Protein AF-A0A5B7H1B4-F1 (afdb_monomer)

Sequence (195 aa):
MHGNTITLALHYSFSFHQDRSDRTILTPWVKFLWESYRQCLELLRTNSRVERLYHDIAKQAFKFCEKYSRKTEFRKLCDNLRTHLSHIQKQQGSATAVNLNNPETQQMNLETRLEQLNYAIKMELWQEAYKAIEDISDLMNKSKKMPKPHVMASYYQKLSLVFWKAGNMLFHAAALFKLFQLLRDQKKNITGIWA

Organism: Portunus trituberculatus (NCBI:txid210409)

InterPro domains:
  IPR027512 Eukaryotic translation initiation factor 3 subunit A [PTHR14005] (14-191)
  IPR054711 eIF3a, PCI domain, TPR-like region [PF22591] (13-188)

Nearest PDB structures (foldseek):
  8ppl-assembly1_Iu  TM=9.136E-01  e=4.634E-17  Homo sapiens
  3j8c-assembly1_A  TM=8.968E-01  e=6.388E-17  Homo sapiens
  6zon-assembly1_A  TM=9.082E-01  e=6.037E-16  Homo sapiens
  6zp4-assembly1_A  TM=9.138E-01  e=3.003E-15  Homo sapiens
  7a09-assembly1_A  TM=9.118E-01  e=3.526E-15  Homo sapiens

Mean predicted aligned error: 7.91 Å

Structure (mmCIF, N/CA/C/O backbone):
data_AF-A0A5B7H1B4-F1
#
_entry.id   AF-A0A5B7H1B4-F1
#
loop_
_atom_site.group_PDB
_atom_site.id
_atom_site.type_symbol
_atom_site.label_atom_id
_atom_site.label_alt_id
_atom_site.label_comp_id
_atom_site.label_asym_id
_atom_site.label_entity_id
_atom_site.label_seq_id
_atom_site.pdbx_PDB_ins_code
_atom_site.Cartn_x
_atom_site.Cartn_y
_atom_site.Cartn_z
_atom_site.occupancy
_atom_site.B_iso_or_equiv
_atom_site.auth_seq_id
_atom_site.auth_comp_id
_atom_site.auth_asym_id
_atom_site.auth_atom_id
_atom_site.pdbx_PDB_model_num
ATOM 1 N N . MET A 1 1 ? 7.007 -44.144 -28.619 1.00 47.94 1 MET A N 1
ATOM 2 C CA . MET A 1 1 ? 7.522 -43.099 -27.702 1.00 47.94 1 MET A CA 1
ATOM 3 C C . MET A 1 1 ? 8.045 -41.826 -28.401 1.00 47.94 1 MET A C 1
ATOM 5 O O . MET A 1 1 ? 8.497 -40.931 -27.707 1.00 47.94 1 MET A O 1
ATOM 9 N N . HIS A 1 2 ? 7.915 -41.659 -29.728 1.00 51.53 2 HIS A N 1
ATOM 10 C CA . HIS A 1 2 ? 8.459 -40.493 -30.460 1.00 51.53 2 HIS A CA 1
ATOM 11 C C . HIS A 1 2 ? 7.512 -39.273 -30.584 1.00 51.53 2 HIS A C 1
ATOM 13 O O . HIS A 1 2 ? 7.946 -38.205 -31.002 1.00 5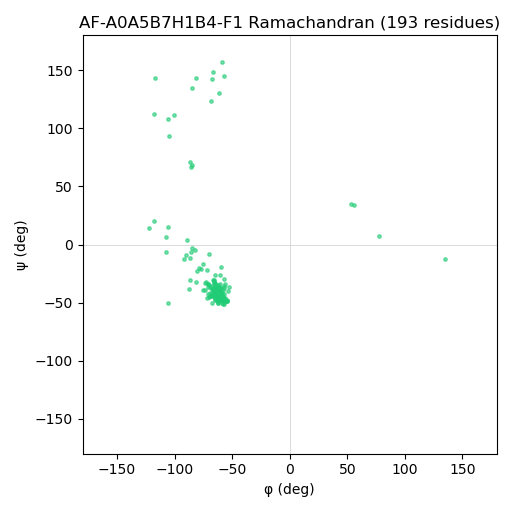1.53 2 HIS A O 1
ATOM 19 N N . GLY A 1 3 ? 6.232 -39.399 -30.205 1.00 50.84 3 GLY A N 1
ATOM 20 C CA . GLY A 1 3 ? 5.230 -38.326 -30.353 1.00 50.84 3 GLY A CA 1
ATOM 21 C C . GLY A 1 3 ? 5.278 -37.216 -29.289 1.00 50.84 3 GLY A C 1
ATOM 22 O O . GLY A 1 3 ? 4.810 -36.107 -29.539 1.00 50.84 3 GLY A O 1
ATOM 23 N N . ASN A 1 4 ? 5.878 -37.468 -28.120 1.00 55.75 4 ASN A N 1
ATOM 24 C CA . ASN A 1 4 ? 5.936 -36.470 -27.041 1.00 55.75 4 ASN A CA 1
ATOM 25 C C . ASN A 1 4 ? 7.059 -35.443 -27.237 1.00 55.75 4 ASN A C 1
ATOM 27 O O . ASN A 1 4 ? 6.889 -34.280 -26.882 1.00 55.75 4 ASN A O 1
ATOM 31 N N . THR A 1 5 ? 8.182 -35.834 -27.839 1.00 55.62 5 THR A N 1
ATOM 32 C CA . THR A 1 5 ? 9.357 -34.961 -27.990 1.00 55.62 5 THR A CA 1
ATOM 33 C C . THR A 1 5 ? 9.127 -33.845 -29.012 1.00 55.62 5 THR A C 1
ATOM 35 O O . THR A 1 5 ? 9.547 -32.715 -28.786 1.00 55.62 5 THR A O 1
ATOM 38 N N . ILE A 1 6 ? 8.405 -34.125 -30.103 1.00 62.19 6 ILE A N 1
ATOM 39 C CA . ILE A 1 6 ? 8.091 -33.137 -31.151 1.00 62.19 6 ILE A CA 1
ATOM 40 C C . ILE A 1 6 ? 7.084 -32.101 -30.636 1.00 62.19 6 ILE A C 1
ATOM 42 O O . ILE A 1 6 ? 7.265 -30.905 -30.843 1.00 62.19 6 ILE A O 1
ATOM 46 N N . THR A 1 7 ? 6.060 -32.545 -29.905 1.00 66.56 7 THR A N 1
ATOM 47 C CA . THR A 1 7 ? 5.057 -31.660 -29.294 1.00 66.56 7 THR A CA 1
ATOM 48 C C . THR A 1 7 ? 5.681 -30.749 -28.234 1.00 66.56 7 THR A C 1
ATOM 50 O O . THR A 1 7 ? 5.394 -29.554 -28.202 1.00 66.56 7 THR A O 1
ATOM 53 N N . LEU A 1 8 ? 6.593 -31.280 -27.410 1.00 66.25 8 LEU A N 1
ATOM 54 C CA . LEU A 1 8 ? 7.360 -30.490 -26.442 1.00 66.25 8 LEU A CA 1
ATOM 55 C C . LEU A 1 8 ? 8.297 -29.489 -27.127 1.00 66.25 8 LEU A C 1
ATOM 57 O O . LEU A 1 8 ? 8.361 -28.341 -26.699 1.00 66.25 8 LEU A O 1
ATOM 61 N N . ALA A 1 9 ? 8.979 -29.887 -28.203 1.00 71.00 9 ALA A N 1
ATOM 62 C CA . ALA A 1 9 ? 9.851 -28.997 -28.965 1.00 71.00 9 ALA A CA 1
ATOM 63 C C . ALA A 1 9 ? 9.064 -27.864 -29.638 1.00 71.00 9 ALA A C 1
ATOM 65 O O . ALA A 1 9 ? 9.461 -26.713 -29.525 1.00 71.00 9 ALA A O 1
ATOM 66 N N . LEU A 1 10 ? 7.914 -28.152 -30.256 1.00 67.38 10 LEU A N 1
ATOM 67 C CA . LEU A 1 10 ? 7.043 -27.131 -30.848 1.00 67.38 10 LEU A CA 1
ATOM 68 C C . LEU A 1 10 ? 6.480 -26.173 -29.794 1.00 67.38 10 LEU A C 1
ATOM 70 O O . LEU A 1 10 ? 6.484 -24.962 -30.007 1.00 67.38 10 LEU A O 1
ATOM 74 N N . HIS A 1 11 ? 6.051 -26.691 -28.640 1.00 64.75 11 HIS A N 1
ATOM 75 C CA . HIS A 1 11 ? 5.588 -25.862 -27.527 1.00 64.75 11 HIS A CA 1
ATOM 76 C C . HIS A 1 11 ? 6.715 -24.971 -26.987 1.00 64.75 11 HIS A C 1
ATOM 78 O O . HIS A 1 11 ? 6.505 -23.782 -26.747 1.00 64.75 11 HIS A O 1
ATOM 84 N N . TYR A 1 12 ? 7.923 -25.520 -26.842 1.00 64.81 12 TYR A N 1
ATOM 85 C CA . TYR A 1 12 ? 9.110 -24.792 -26.398 1.00 64.81 12 TYR A CA 1
ATOM 86 C C . TYR A 1 12 ? 9.549 -23.726 -27.412 1.00 64.81 12 TYR A C 1
ATOM 88 O O . TYR A 1 12 ? 9.820 -22.590 -27.042 1.00 64.81 12 TYR A O 1
ATOM 96 N N . SER A 1 13 ? 9.556 -24.045 -28.707 1.00 62.59 13 SER A N 1
ATOM 97 C CA . SER A 1 13 ? 9.871 -23.092 -29.774 1.00 62.59 13 SER A CA 1
ATOM 98 C C . SER A 1 13 ? 8.837 -21.969 -29.857 1.00 62.59 13 SER A C 1
ATOM 100 O O . SER A 1 13 ? 9.214 -20.805 -29.953 1.00 62.59 13 SER A O 1
ATOM 102 N N . PHE A 1 14 ? 7.543 -22.286 -29.769 1.00 62.75 14 PHE A N 1
ATOM 103 C CA . PHE A 1 14 ? 6.469 -21.291 -29.765 1.00 62.75 14 PHE A CA 1
ATOM 104 C C . PHE A 1 14 ? 6.569 -20.347 -28.556 1.00 62.75 14 PHE A C 1
ATOM 106 O O . PHE A 1 14 ? 6.559 -19.128 -28.720 1.00 62.75 14 PHE A O 1
ATOM 113 N N . SER A 1 15 ? 6.764 -20.898 -27.354 1.00 59.62 15 SER A N 1
ATOM 114 C CA . SER A 1 15 ? 6.966 -20.103 -26.133 1.00 59.62 15 SER A CA 1
ATOM 115 C C . SER A 1 15 ? 8.258 -19.276 -26.168 1.00 59.62 15 SER A C 1
ATOM 117 O O . SER A 1 15 ? 8.257 -18.127 -25.732 1.00 59.62 15 SER A O 1
ATOM 119 N N . PHE A 1 16 ? 9.334 -19.790 -26.771 1.00 56.78 16 PHE A N 1
ATOM 120 C CA . PHE A 1 16 ? 10.579 -19.049 -26.984 1.00 56.78 16 PHE A CA 1
ATOM 121 C C . PHE A 1 16 ? 10.418 -17.883 -27.973 1.00 56.78 16 PHE A C 1
ATOM 123 O O . PHE A 1 16 ? 10.930 -16.787 -27.734 1.00 56.78 16 PHE A O 1
ATOM 130 N N . HIS A 1 17 ? 9.690 -18.086 -29.077 1.00 59.88 17 HIS A N 1
ATOM 131 C CA . HIS A 1 17 ? 9.384 -17.018 -30.031 1.00 59.88 17 HIS A CA 1
ATOM 132 C C . HIS A 1 17 ? 8.522 -15.921 -29.398 1.00 59.88 17 HIS A C 1
ATOM 134 O O . HIS A 1 17 ? 8.798 -14.741 -29.623 1.00 59.88 17 HIS A O 1
ATOM 140 N N . GLN A 1 18 ? 7.552 -16.300 -28.564 1.00 63.03 18 GLN A N 1
ATOM 141 C CA . GLN A 1 18 ? 6.690 -15.360 -27.855 1.00 63.03 18 GLN A CA 1
ATOM 142 C C . GLN A 1 18 ? 7.450 -14.548 -26.788 1.00 63.03 18 GLN A C 1
ATOM 144 O O . GLN A 1 18 ? 7.349 -13.321 -26.774 1.00 63.03 18 GLN A O 1
ATOM 149 N N . ASP A 1 19 ? 8.312 -15.185 -25.982 1.00 64.12 19 ASP A N 1
ATOM 150 C CA . ASP A 1 19 ? 9.189 -14.486 -25.020 1.00 64.12 19 ASP A CA 1
ATOM 151 C C . ASP A 1 19 ? 10.147 -13.517 -25.744 1.00 64.12 19 ASP A C 1
ATOM 153 O O . ASP A 1 19 ? 10.386 -12.388 -25.307 1.00 64.12 19 ASP A O 1
ATOM 157 N N . ARG A 1 20 ? 10.650 -13.893 -26.929 1.00 60.81 20 ARG A N 1
ATOM 158 C CA . ARG A 1 20 ? 11.510 -13.015 -27.734 1.00 60.81 20 ARG A CA 1
ATOM 159 C C . ARG A 1 20 ? 10.754 -11.798 -28.284 1.00 60.81 20 ARG A C 1
ATOM 161 O O . ARG A 1 20 ? 11.290 -10.688 -28.216 1.00 60.81 20 ARG A O 1
ATOM 168 N N . SER A 1 21 ? 9.529 -11.953 -28.792 1.00 64.44 21 SER A N 1
ATOM 169 C CA . SER A 1 21 ? 8.710 -10.809 -29.229 1.00 64.44 21 SER A CA 1
ATOM 170 C C . SER A 1 21 ? 8.320 -9.892 -28.063 1.00 64.44 21 SER A C 1
ATOM 172 O O . SER A 1 21 ? 8.429 -8.667 -28.188 1.00 64.44 21 SER A O 1
ATOM 174 N N . ASP A 1 22 ? 7.978 -10.462 -26.904 1.00 65.44 22 ASP A N 1
ATOM 175 C CA . ASP A 1 22 ? 7.622 -9.716 -25.689 1.00 65.44 22 ASP A CA 1
ATOM 176 C C . ASP A 1 22 ? 8.810 -8.898 -25.150 1.00 65.44 22 ASP A C 1
ATOM 178 O O . ASP A 1 22 ? 8.677 -7.744 -24.717 1.00 65.44 22 ASP A O 1
ATOM 182 N N . ARG A 1 23 ? 10.025 -9.443 -25.238 1.00 69.75 23 ARG A N 1
ATOM 183 C CA . ARG A 1 23 ? 11.244 -8.717 -24.854 1.00 69.75 23 ARG A CA 1
ATOM 184 C C . ARG A 1 23 ? 11.590 -7.571 -25.793 1.00 69.75 23 ARG A C 1
ATOM 186 O O . ARG A 1 23 ? 12.082 -6.545 -25.332 1.00 69.75 23 ARG A O 1
ATOM 193 N N . THR A 1 24 ? 11.348 -7.731 -27.090 1.00 70.38 24 THR A N 1
ATOM 194 C CA . THR A 1 24 ? 11.840 -6.770 -28.088 1.00 70.38 24 THR A CA 1
ATOM 195 C C . THR A 1 24 ? 10.866 -5.612 -28.301 1.00 70.38 24 THR A C 1
ATOM 197 O O . THR A 1 24 ? 11.296 -4.470 -28.432 1.00 70.38 24 THR A O 1
ATOM 200 N N . ILE A 1 25 ? 9.556 -5.882 -28.285 1.00 79.12 25 ILE A N 1
ATOM 201 C CA . ILE A 1 25 ? 8.530 -4.878 -28.601 1.00 79.12 25 ILE A CA 1
ATOM 202 C C . ILE A 1 25 ? 7.813 -4.406 -27.338 1.00 79.12 25 ILE A C 1
ATOM 204 O O . ILE A 1 25 ? 7.716 -3.207 -27.102 1.00 79.12 25 ILE A O 1
ATOM 208 N N . LEU A 1 26 ? 7.327 -5.324 -26.500 1.00 85.06 26 LEU A N 1
ATOM 209 C CA . LEU A 1 26 ? 6.479 -4.980 -25.354 1.00 85.06 26 LEU A CA 1
ATOM 210 C C . LEU A 1 26 ? 7.279 -4.364 -24.194 1.00 85.06 26 LEU A C 1
ATOM 212 O O . LEU A 1 26 ? 6.832 -3.410 -23.556 1.00 85.06 26 LEU A O 1
ATOM 216 N N . THR A 1 27 ? 8.482 -4.871 -23.921 1.00 88.38 27 THR A N 1
ATOM 217 C CA . THR A 1 27 ? 9.283 -4.450 -22.757 1.00 88.38 27 THR A CA 1
ATOM 218 C C . THR A 1 27 ? 9.603 -2.946 -22.706 1.00 88.38 27 THR A C 1
ATOM 220 O O . THR A 1 27 ? 9.460 -2.373 -21.618 1.00 88.38 27 THR A O 1
ATOM 223 N N . PRO A 1 28 ? 10.003 -2.269 -23.805 1.00 93.31 28 PRO A N 1
ATOM 224 C CA . PRO A 1 28 ? 10.173 -0.814 -23.818 1.00 93.31 28 PRO A CA 1
ATOM 225 C C . PRO A 1 28 ? 8.910 -0.055 -23.390 1.00 93.31 28 PRO A C 1
ATOM 227 O O . PRO A 1 28 ? 8.986 0.805 -22.512 1.00 93.31 28 PRO A O 1
ATOM 230 N N . TRP A 1 29 ? 7.742 -0.430 -23.919 1.00 94.38 29 TRP A N 1
ATOM 231 C CA . TRP A 1 29 ? 6.463 0.199 -23.571 1.00 94.38 29 TRP A CA 1
ATOM 232 C C . TRP A 1 29 ? 6.058 -0.057 -22.120 1.00 94.38 29 TRP A C 1
ATOM 234 O O . TRP A 1 29 ? 5.568 0.848 -21.450 1.00 94.38 29 TRP A O 1
ATOM 244 N N . VAL A 1 30 ? 6.314 -1.256 -21.590 1.00 94.62 30 VAL A N 1
ATOM 245 C CA . VAL A 1 30 ? 6.057 -1.567 -20.173 1.00 94.62 30 VAL A CA 1
ATOM 246 C C . VAL A 1 30 ? 6.964 -0.734 -19.258 1.00 94.62 30 VAL A C 1
ATOM 248 O O . VAL A 1 30 ? 6.499 -0.224 -18.241 1.00 94.62 30 VAL A O 1
ATOM 251 N N . LYS A 1 31 ? 8.243 -0.544 -19.613 1.00 95.38 31 LYS A N 1
ATOM 252 C CA . LYS A 1 31 ? 9.155 0.345 -18.865 1.00 95.38 31 LYS A CA 1
ATOM 253 C C . LYS A 1 31 ? 8.693 1.803 -18.917 1.00 95.38 31 LYS A C 1
ATOM 255 O O . LYS A 1 31 ? 8.666 2.460 -17.882 1.00 95.38 31 LYS A O 1
ATOM 260 N N . PHE A 1 32 ? 8.302 2.280 -20.097 1.00 96.75 32 PHE A N 1
ATOM 261 C CA . PHE A 1 32 ? 7.767 3.628 -20.281 1.00 96.75 32 PHE A CA 1
ATOM 262 C C . PHE A 1 32 ? 6.497 3.861 -19.449 1.00 96.75 32 PHE A C 1
ATOM 264 O O . PHE A 1 32 ? 6.376 4.872 -18.757 1.00 96.75 32 PHE A O 1
ATOM 271 N N . LEU A 1 33 ? 5.569 2.902 -19.464 1.00 97.00 33 LEU A N 1
ATOM 272 C CA . LEU A 1 33 ? 4.325 2.993 -18.709 1.00 97.00 33 LEU A CA 1
ATOM 273 C C . LEU A 1 33 ? 4.581 3.003 -17.195 1.00 97.00 33 LEU A C 1
ATOM 275 O O . LEU A 1 33 ? 3.967 3.787 -16.475 1.00 97.00 33 LEU A O 1
ATOM 279 N N . TRP A 1 34 ? 5.519 2.183 -16.713 1.00 98.12 34 TRP A N 1
ATOM 280 C CA . TRP A 1 34 ? 5.964 2.234 -15.319 1.00 98.12 34 TRP A CA 1
ATOM 281 C C . TRP A 1 34 ? 6.505 3.618 -14.933 1.00 98.12 34 TRP A C 1
ATOM 283 O O . TRP A 1 34 ? 6.099 4.168 -13.908 1.00 98.12 34 TRP A O 1
ATOM 293 N N . GLU A 1 35 ? 7.390 4.198 -15.748 1.00 98.19 35 GLU A N 1
ATOM 294 C CA . GLU A 1 35 ? 7.968 5.509 -15.436 1.00 98.19 35 GLU A CA 1
ATOM 295 C C . GLU A 1 35 ? 6.905 6.613 -15.464 1.00 98.19 35 GLU A C 1
ATOM 297 O O . GLU A 1 35 ? 6.921 7.509 -14.624 1.00 98.19 35 GLU A O 1
ATOM 302 N N . SER A 1 36 ? 5.912 6.488 -16.349 1.00 98.25 36 SER A N 1
ATOM 303 C CA . SER A 1 36 ? 4.755 7.386 -16.393 1.00 98.25 36 SER A CA 1
ATOM 304 C C . SER A 1 36 ? 3.961 7.341 -15.081 1.00 98.25 36 SER A C 1
ATOM 306 O O . SER A 1 36 ? 3.698 8.387 -14.491 1.00 98.25 36 SER A O 1
ATOM 308 N N . TYR A 1 37 ? 3.653 6.144 -14.557 1.00 98.56 37 TYR A N 1
ATOM 309 C CA . TYR A 1 37 ? 3.014 6.003 -13.241 1.00 98.56 37 TYR A CA 1
ATOM 310 C C . TYR A 1 37 ? 3.842 6.656 -12.131 1.00 98.56 37 TYR A C 1
ATOM 312 O O . TYR A 1 37 ? 3.304 7.417 -11.325 1.00 98.56 37 TYR A O 1
ATOM 320 N N . ARG A 1 38 ? 5.152 6.381 -12.094 1.00 98.12 38 ARG A N 1
ATOM 321 C CA . ARG A 1 38 ? 6.061 6.939 -11.086 1.00 98.12 38 ARG A CA 1
ATOM 322 C C . ARG A 1 38 ? 6.073 8.468 -11.126 1.00 98.12 38 ARG A C 1
ATOM 324 O O . ARG A 1 38 ? 5.930 9.094 -10.078 1.00 98.12 38 ARG A O 1
ATOM 331 N N . GLN A 1 39 ? 6.195 9.061 -12.311 1.00 98.12 39 GLN A N 1
ATOM 332 C CA . GLN A 1 39 ? 6.258 10.511 -12.475 1.00 98.12 39 GLN A CA 1
ATOM 333 C C . GLN A 1 39 ? 4.933 11.199 -12.119 1.00 98.12 39 GLN A C 1
ATOM 335 O O . GLN A 1 39 ? 4.945 12.260 -11.491 1.00 98.12 39 GLN A O 1
ATOM 340 N N . CYS A 1 40 ? 3.793 10.591 -12.462 1.00 98.31 40 CYS A N 1
ATOM 341 C CA . CYS A 1 40 ? 2.485 11.090 -12.042 1.00 98.31 40 CYS A CA 1
ATOM 342 C C . CYS A 1 40 ? 2.326 11.050 -10.516 1.00 98.31 40 CYS A C 1
ATOM 344 O O . CYS A 1 40 ? 1.880 12.029 -9.925 1.00 98.31 40 CYS A O 1
ATOM 346 N N . LEU A 1 41 ? 2.712 9.951 -9.860 1.00 98.31 41 LEU A N 1
ATOM 347 C CA . LEU A 1 41 ? 2.641 9.855 -8.399 1.00 98.31 41 LEU A CA 1
ATOM 348 C C . LEU A 1 41 ? 3.534 10.894 -7.722 1.00 98.31 41 LEU A C 1
ATOM 350 O O . LEU A 1 41 ? 3.099 11.535 -6.770 1.00 98.31 41 LEU A O 1
ATOM 354 N N . GLU A 1 42 ? 4.750 11.090 -8.229 1.00 97.12 42 GLU A N 1
ATOM 355 C CA . GLU A 1 42 ? 5.668 12.118 -7.740 1.00 97.12 42 GLU A CA 1
ATOM 356 C C . GLU A 1 42 ? 5.031 13.514 -7.844 1.00 97.12 42 GLU A C 1
ATOM 358 O O . GLU A 1 42 ? 5.002 14.248 -6.858 1.00 97.12 42 GLU A O 1
ATOM 363 N N . LEU A 1 43 ? 4.451 13.862 -8.997 1.00 96.94 43 LEU A N 1
ATOM 364 C CA . LEU A 1 43 ? 3.841 15.175 -9.238 1.00 96.94 43 LEU A CA 1
ATOM 365 C C . LEU A 1 43 ? 2.650 15.471 -8.311 1.00 96.94 43 LEU A C 1
ATOM 367 O O . LEU A 1 43 ? 2.467 16.607 -7.879 1.00 96.94 43 LEU A O 1
ATOM 371 N N . LEU A 1 44 ? 1.827 14.463 -8.018 1.00 95.62 44 LEU A N 1
ATOM 372 C CA . LEU A 1 44 ? 0.540 14.652 -7.339 1.00 95.62 44 LEU A CA 1
ATOM 373 C C . LEU A 1 44 ? 0.622 14.525 -5.805 1.00 95.62 44 LEU A C 1
ATOM 375 O O . LEU A 1 44 ? -0.332 14.885 -5.118 1.00 95.62 44 LEU A O 1
ATOM 379 N N . ARG A 1 45 ? 1.739 14.024 -5.255 1.00 94.38 45 ARG A N 1
ATOM 380 C CA . ARG A 1 45 ? 1.832 13.504 -3.874 1.00 94.38 45 ARG A CA 1
ATOM 381 C C . ARG A 1 45 ? 1.436 14.468 -2.747 1.00 94.38 45 ARG A C 1
ATOM 383 O O . ARG A 1 45 ? 1.014 14.001 -1.697 1.00 94.38 45 ARG A O 1
ATOM 390 N N . THR A 1 46 ? 1.601 15.782 -2.911 1.00 92.62 46 THR A N 1
ATOM 391 C CA . THR A 1 46 ? 1.386 16.763 -1.827 1.00 92.62 46 THR A CA 1
ATOM 392 C C . THR A 1 46 ? 0.126 17.608 -1.982 1.00 92.62 46 THR A C 1
ATOM 394 O O . THR A 1 46 ? -0.193 18.370 -1.071 1.00 92.62 46 THR A O 1
ATOM 397 N N . ASN A 1 47 ? -0.593 17.497 -3.102 1.00 92.12 47 ASN A N 1
ATOM 398 C CA . ASN A 1 47 ?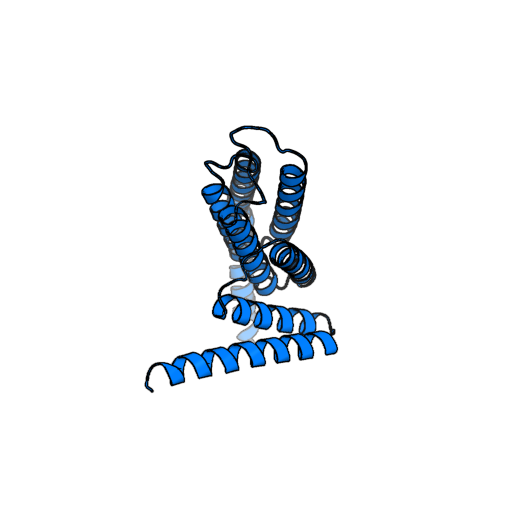 -1.684 18.408 -3.438 1.00 92.12 47 ASN A CA 1
ATOM 399 C C . ASN A 1 47 ? -3.055 17.789 -3.129 1.00 92.12 47 ASN A C 1
ATOM 401 O O . ASN A 1 47 ? -3.512 16.877 -3.819 1.00 92.12 47 ASN A O 1
ATOM 405 N N . SER A 1 48 ? -3.743 18.342 -2.130 1.00 93.81 48 SER A N 1
ATOM 406 C CA . SER A 1 48 ? -5.045 17.860 -1.655 1.00 93.81 48 SER A CA 1
ATOM 407 C C . SER A 1 48 ? -6.151 17.900 -2.715 1.00 93.81 48 SER A C 1
ATOM 409 O O . SER A 1 48 ? -7.068 17.084 -2.677 1.00 93.81 48 SER A O 1
ATOM 411 N N . ARG A 1 49 ? -6.064 18.784 -3.720 1.00 94.06 49 ARG A N 1
ATOM 412 C CA . ARG A 1 49 ? -7.088 18.899 -4.780 1.00 94.06 49 ARG A CA 1
ATOM 413 C C . ARG A 1 49 ? -7.088 17.725 -5.757 1.00 94.06 49 ARG A C 1
ATOM 415 O O . ARG A 1 49 ? -8.081 17.498 -6.439 1.00 94.06 49 ARG A O 1
ATOM 422 N N . VAL A 1 50 ? -5.974 17.003 -5.847 1.00 96.44 50 VAL A N 1
ATOM 423 C CA . VAL A 1 50 ? -5.767 15.883 -6.784 1.00 96.44 50 VAL A CA 1
ATOM 424 C C . VAL A 1 50 ? -5.418 14.584 -6.058 1.00 96.44 50 VAL A C 1
ATOM 426 O O . VAL A 1 50 ? -5.007 13.606 -6.678 1.00 96.44 50 VAL A O 1
ATOM 429 N 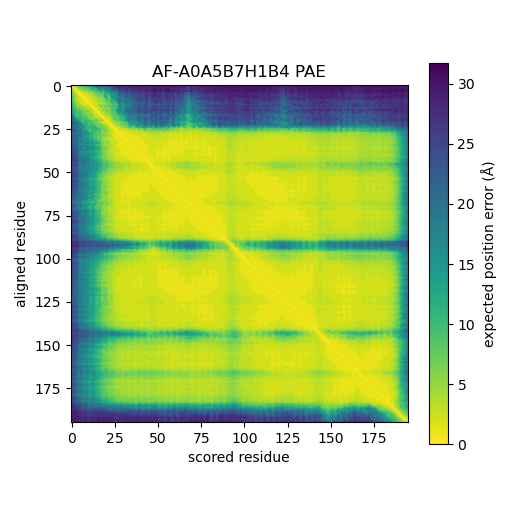N . GLU A 1 51 ? -5.628 14.544 -4.744 1.00 96.19 51 GLU A N 1
ATOM 430 C CA . GLU A 1 51 ? -5.320 13.396 -3.893 1.00 96.19 51 GLU A CA 1
ATOM 431 C C . GLU A 1 51 ? -6.066 12.130 -4.348 1.00 96.19 51 GLU A C 1
ATOM 433 O O . GLU A 1 51 ? -5.478 11.054 -4.455 1.00 96.19 51 GLU A O 1
ATOM 438 N N . ARG A 1 52 ? -7.343 12.265 -4.729 1.00 97.81 52 ARG A N 1
ATOM 439 C CA . ARG A 1 52 ? -8.135 11.165 -5.301 1.00 97.81 52 ARG A CA 1
ATOM 440 C C . ARG A 1 52 ? -7.439 10.535 -6.510 1.00 97.81 52 ARG A C 1
ATOM 442 O O . ARG A 1 52 ? -7.276 9.318 -6.564 1.00 97.81 52 ARG A O 1
ATOM 449 N N . LEU A 1 53 ? -6.981 11.375 -7.441 1.00 98.38 53 LEU A N 1
ATOM 450 C CA . LEU A 1 53 ? -6.283 10.938 -8.646 1.00 98.38 53 LEU A CA 1
ATOM 451 C C . LEU A 1 53 ? -4.956 10.251 -8.299 1.00 98.38 53 LEU A C 1
ATOM 453 O O . LEU A 1 53 ? -4.645 9.213 -8.874 1.00 98.38 53 LEU A O 1
ATOM 457 N N . TYR A 1 54 ? -4.206 10.774 -7.325 1.00 98.62 54 TYR A N 1
ATOM 458 C CA . TYR A 1 54 ? -2.992 10.126 -6.821 1.00 98.62 54 TYR A CA 1
ATOM 459 C C . TYR A 1 54 ? -3.267 8.691 -6.335 1.00 98.62 54 TYR A C 1
ATOM 461 O O . TYR A 1 54 ? -2.574 7.752 -6.738 1.00 98.62 54 TYR A O 1
ATOM 469 N N . HIS A 1 55 ? -4.310 8.492 -5.524 1.00 98.56 55 HIS A N 1
ATOM 470 C CA . HIS A 1 55 ? -4.674 7.164 -5.023 1.00 98.56 55 HIS A CA 1
ATOM 471 C C . HIS A 1 55 ? -5.178 6.226 -6.125 1.00 98.56 55 HIS A C 1
ATOM 473 O O . HIS A 1 55 ? -4.833 5.040 -6.115 1.00 98.56 55 HIS A O 1
ATOM 479 N N . ASP A 1 56 ? -5.947 6.733 -7.089 1.00 98.62 56 ASP A N 1
ATOM 480 C CA . ASP A 1 56 ? -6.431 5.944 -8.225 1.00 98.62 56 ASP A CA 1
ATOM 481 C C . ASP A 1 56 ? -5.272 5.497 -9.131 1.00 98.62 56 ASP A C 1
ATOM 483 O O . ASP A 1 56 ? -5.208 4.329 -9.522 1.00 98.62 56 ASP A O 1
ATOM 487 N N . ILE A 1 57 ? -4.298 6.377 -9.386 1.00 98.75 57 ILE A N 1
ATOM 488 C CA . ILE A 1 57 ? -3.069 6.055 -10.127 1.00 98.75 57 ILE A CA 1
ATOM 489 C C . ILE A 1 57 ? -2.242 5.006 -9.374 1.00 98.75 57 ILE A C 1
ATOM 491 O O . ILE A 1 57 ? -1.773 4.049 -9.989 1.00 98.75 57 ILE A O 1
ATOM 495 N N . ALA A 1 58 ? -2.106 5.113 -8.048 1.00 98.75 58 ALA A N 1
ATOM 496 C CA . ALA A 1 58 ? -1.389 4.114 -7.252 1.00 98.75 58 ALA A CA 1
ATOM 497 C C . ALA A 1 58 ? -2.048 2.724 -7.349 1.00 98.75 58 ALA A C 1
ATOM 499 O O . ALA A 1 58 ? -1.364 1.718 -7.552 1.00 98.75 58 ALA A O 1
ATOM 500 N N . LYS A 1 59 ? -3.385 2.661 -7.269 1.00 98.81 59 LYS A N 1
ATOM 501 C CA . LYS A 1 59 ? -4.156 1.416 -7.435 1.00 98.81 59 LYS A CA 1
ATOM 502 C C . LYS A 1 59 ? -3.986 0.831 -8.848 1.00 98.81 59 LYS A C 1
ATOM 504 O O . LYS A 1 59 ? -3.800 -0.379 -8.995 1.00 98.81 59 LYS A O 1
ATOM 509 N N . GLN A 1 60 ? -3.986 1.672 -9.885 1.00 98.69 60 GLN A N 1
ATOM 510 C CA . GLN A 1 60 ? -3.713 1.245 -11.263 1.00 98.69 60 GLN A CA 1
ATOM 511 C C . GLN A 1 60 ? -2.280 0.730 -11.443 1.00 98.69 60 GLN A C 1
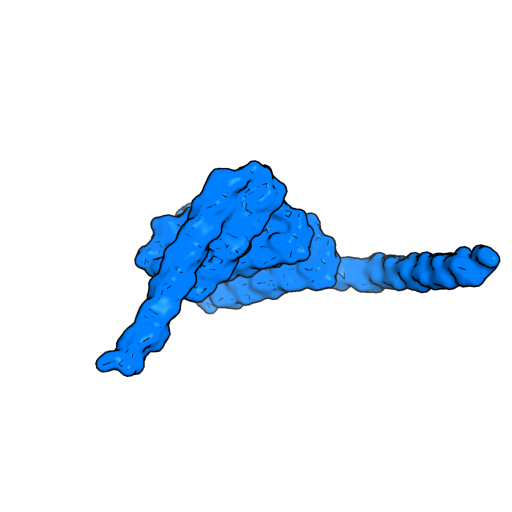ATOM 513 O O . GLN A 1 60 ? -2.082 -0.284 -12.114 1.00 98.69 60 GLN A O 1
ATOM 518 N N . ALA A 1 61 ? -1.296 1.361 -10.802 1.00 98.69 61 ALA A N 1
ATOM 519 C CA . ALA A 1 61 ? 0.096 0.932 -10.846 1.00 98.69 61 ALA A CA 1
ATOM 520 C C . ALA A 1 61 ? 0.291 -0.459 -10.211 1.00 98.69 61 ALA A C 1
ATOM 522 O O . ALA A 1 61 ? 1.013 -1.284 -10.769 1.00 98.69 61 ALA A O 1
ATOM 523 N N . PHE A 1 62 ? -0.410 -0.788 -9.116 1.00 98.75 62 PHE A N 1
ATOM 524 C CA . PHE A 1 62 ? -0.399 -2.154 -8.571 1.00 98.75 62 PHE A CA 1
ATOM 525 C C . PHE A 1 62 ? -0.980 -3.183 -9.546 1.00 98.75 62 PHE A C 1
ATOM 527 O O . PHE A 1 62 ? -0.361 -4.223 -9.778 1.00 98.75 62 PHE A O 1
ATOM 534 N N . LYS A 1 63 ? -2.124 -2.873 -10.170 1.00 98.56 63 LYS A N 1
ATOM 535 C CA . LYS A 1 63 ? -2.728 -3.723 -11.208 1.00 98.56 63 LYS A CA 1
ATOM 536 C C . LYS A 1 63 ? -1.792 -3.907 -12.405 1.00 98.56 63 LYS A C 1
ATOM 538 O O . LYS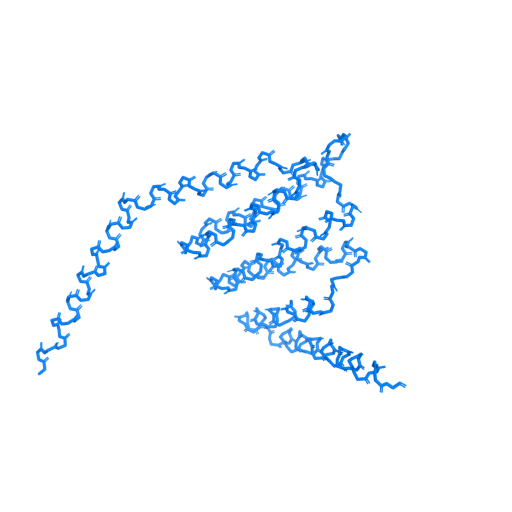 A 1 63 ? -1.688 -5.003 -12.943 1.00 98.56 63 LYS A O 1
ATOM 543 N N . PHE A 1 64 ? -1.098 -2.849 -12.819 1.00 98.38 64 PHE A N 1
ATOM 544 C CA . PHE A 1 64 ? -0.072 -2.908 -13.859 1.00 98.38 64 PHE A CA 1
ATOM 545 C C . PHE A 1 64 ? 1.071 -3.853 -13.465 1.00 98.38 64 PHE A C 1
ATOM 547 O O . PHE A 1 64 ? 1.465 -4.703 -14.266 1.00 98.38 64 PHE A O 1
ATOM 554 N N . CYS A 1 65 ? 1.577 -3.735 -12.234 1.00 98.50 65 CYS A N 1
ATOM 555 C CA . CYS A 1 65 ? 2.665 -4.576 -11.754 1.00 98.50 65 CYS A CA 1
ATOM 556 C C . CYS A 1 65 ? 2.279 -6.056 -11.733 1.00 98.50 65 CYS A C 1
ATOM 558 O O . CYS A 1 65 ? 3.090 -6.893 -12.124 1.00 98.50 65 CYS A O 1
ATOM 560 N N . GLU A 1 66 ? 1.053 -6.380 -11.326 1.00 98.00 66 GLU A N 1
ATOM 561 C CA . GLU A 1 66 ? 0.541 -7.750 -11.358 1.00 98.00 66 GLU A CA 1
ATOM 562 C C . GLU A 1 66 ? 0.352 -8.251 -12.795 1.00 98.00 66 GLU A C 1
ATOM 564 O O . GLU A 1 66 ? 0.941 -9.269 -13.156 1.00 98.00 66 GLU A O 1
ATOM 569 N N . LYS A 1 67 ? -0.330 -7.478 -13.651 1.00 96.38 67 LYS A N 1
ATOM 570 C CA . LYS A 1 67 ? -0.590 -7.832 -15.057 1.00 96.38 67 LYS A CA 1
ATOM 571 C C . LYS A 1 67 ? 0.677 -8.190 -15.840 1.00 96.38 67 LYS A C 1
ATOM 573 O O . LYS A 1 67 ? 0.649 -9.102 -16.658 1.00 96.38 67 LYS A O 1
ATOM 578 N N . TYR A 1 68 ? 1.773 -7.465 -15.617 1.00 95.62 68 TYR A N 1
ATOM 579 C CA . TYR A 1 68 ? 3.041 -7.676 -16.328 1.00 95.62 68 TYR A CA 1
ATOM 580 C C . TYR A 1 68 ? 4.116 -8.355 -15.466 1.00 95.62 68 TYR A C 1
ATOM 582 O O . TYR A 1 68 ? 5.295 -8.322 -15.818 1.00 95.62 68 TYR A O 1
ATOM 590 N N . SER A 1 69 ? 3.742 -8.946 -14.323 1.00 95.50 69 SER A N 1
ATOM 591 C CA . SER A 1 69 ? 4.657 -9.662 -13.416 1.00 95.50 69 SER A CA 1
ATOM 592 C C . SER A 1 69 ? 5.891 -8.850 -12.972 1.00 95.50 69 SER A C 1
ATOM 594 O O . SER A 1 69 ? 6.981 -9.378 -12.745 1.00 95.50 69 SER A O 1
ATOM 596 N N . ARG A 1 70 ? 5.727 -7.535 -12.800 1.00 97.25 70 ARG A N 1
ATOM 597 C CA . ARG A 1 70 ? 6.784 -6.564 -12.468 1.00 97.25 70 ARG A CA 1
ATOM 598 C C . ARG A 1 70 ? 7.040 -6.492 -10.963 1.00 97.25 70 ARG A C 1
ATOM 600 O O . ARG A 1 70 ? 6.753 -5.501 -10.295 1.00 97.25 70 ARG A O 1
ATOM 607 N N . LYS A 1 71 ? 7.590 -7.576 -10.406 1.00 98.25 71 LYS A N 1
ATOM 608 C CA . LYS A 1 71 ? 7.867 -7.708 -8.960 1.00 98.25 71 LYS A CA 1
ATOM 609 C C . LYS A 1 71 ? 8.836 -6.641 -8.428 1.00 98.25 71 LYS A C 1
ATOM 611 O O . LYS A 1 71 ? 8.719 -6.224 -7.279 1.00 98.25 71 LYS A O 1
ATOM 616 N N . THR A 1 72 ? 9.810 -6.206 -9.226 1.00 98.12 72 THR A N 1
ATOM 617 C CA . THR A 1 72 ? 10.792 -5.189 -8.808 1.00 98.12 72 THR A CA 1
ATOM 618 C C . THR A 1 72 ? 10.151 -3.809 -8.707 1.00 98.12 72 THR A C 1
ATOM 620 O O . THR A 1 72 ? 10.327 -3.115 -7.709 1.00 98.12 72 THR A O 1
ATOM 623 N N . GLU A 1 73 ? 9.370 -3.425 -9.711 1.00 98.62 73 GLU A N 1
ATOM 624 C CA . GLU A 1 73 ? 8.618 -2.173 -9.741 1.00 98.62 73 GLU A CA 1
ATOM 625 C C . GLU A 1 73 ? 7.552 -2.129 -8.646 1.00 98.62 73 GLU A C 1
ATOM 627 O O . GLU A 1 73 ? 7.395 -1.098 -8.002 1.00 98.62 73 GLU A O 1
ATOM 632 N N . PHE A 1 74 ? 6.898 -3.258 -8.353 1.00 98.81 74 PHE A N 1
ATOM 633 C CA . PHE A 1 74 ? 5.982 -3.366 -7.218 1.00 98.81 74 PHE A CA 1
ATOM 634 C C . PHE A 1 74 ? 6.654 -2.965 -5.895 1.00 98.81 74 PHE A C 1
ATOM 636 O O . PHE A 1 74 ? 6.114 -2.143 -5.161 1.00 98.81 74 PHE A O 1
ATOM 643 N N . ARG A 1 75 ? 7.857 -3.487 -5.606 1.00 98.75 75 ARG A N 1
ATOM 644 C CA . ARG A 1 75 ? 8.613 -3.124 -4.390 1.00 98.75 75 ARG A CA 1
ATOM 645 C C . ARG A 1 75 ? 8.963 -1.637 -4.365 1.00 98.75 75 ARG A C 1
ATOM 647 O O . ARG A 1 75 ? 8.696 -0.964 -3.377 1.00 98.75 75 ARG A O 1
ATOM 654 N N . LYS A 1 76 ? 9.462 -1.107 -5.489 1.00 98.62 76 LYS A N 1
ATOM 655 C CA . LYS A 1 76 ? 9.749 0.331 -5.635 1.00 98.62 76 LYS A CA 1
ATOM 656 C C . LYS A 1 76 ? 8.505 1.189 -5.399 1.00 98.62 76 LYS A C 1
ATOM 658 O O . LYS A 1 76 ? 8.605 2.241 -4.780 1.00 98.62 76 LYS A O 1
ATOM 663 N N . LEU A 1 77 ? 7.338 0.753 -5.876 1.00 98.69 77 LEU A N 1
ATOM 664 C CA . LEU A 1 77 ? 6.071 1.443 -5.646 1.00 98.69 77 LEU A CA 1
ATOM 665 C C . LEU A 1 77 ? 5.722 1.471 -4.155 1.00 98.69 77 LEU A C 1
ATOM 667 O O . LEU A 1 77 ? 5.421 2.543 -3.639 1.00 98.69 77 LEU A O 1
ATOM 671 N N . CYS A 1 78 ? 5.805 0.334 -3.455 1.00 98.69 78 CYS A N 1
ATOM 672 C CA . CYS A 1 78 ? 5.575 0.274 -2.009 1.00 98.69 78 CYS A CA 1
ATOM 673 C C . CYS A 1 78 ? 6.474 1.263 -1.251 1.00 98.69 78 CYS A C 1
ATOM 675 O O . CYS A 1 78 ? 5.981 2.036 -0.428 1.00 98.69 78 CYS A O 1
ATOM 677 N N . ASP A 1 79 ? 7.771 1.276 -1.562 1.00 98.38 79 ASP A N 1
ATOM 678 C CA . ASP A 1 79 ? 8.743 2.156 -0.908 1.00 98.38 79 ASP A CA 1
ATOM 679 C C . ASP A 1 79 ? 8.476 3.635 -1.219 1.00 98.38 79 ASP A C 1
ATOM 681 O O . ASP A 1 79 ? 8.428 4.456 -0.302 1.00 98.38 79 ASP A O 1
ATOM 685 N N . ASN A 1 80 ? 8.193 3.978 -2.481 1.00 98.00 80 ASN A N 1
ATOM 686 C CA . ASN A 1 80 ? 7.817 5.340 -2.867 1.00 98.00 80 ASN A CA 1
ATOM 687 C C . ASN A 1 80 ? 6.587 5.820 -2.091 1.00 98.00 80 ASN A C 1
ATOM 689 O O . ASN A 1 80 ? 6.589 6.922 -1.549 1.00 98.00 80 ASN A O 1
ATOM 693 N N . LEU A 1 81 ? 5.546 4.988 -1.979 1.00 98.31 81 LEU A N 1
ATOM 694 C CA . LEU A 1 81 ? 4.333 5.371 -1.261 1.00 98.31 81 LEU A CA 1
ATOM 695 C C . LEU A 1 81 ? 4.576 5.575 0.245 1.00 98.31 81 LEU A C 1
ATOM 697 O O . LEU A 1 81 ? 3.882 6.398 0.847 1.00 98.31 81 LEU A O 1
ATOM 701 N N . ARG A 1 82 ? 5.525 4.855 0.863 1.00 98.00 82 ARG A N 1
ATOM 702 C CA . ARG A 1 82 ? 5.949 5.101 2.257 1.00 98.00 82 ARG A CA 1
ATOM 703 C C . ARG A 1 82 ? 6.724 6.407 2.376 1.00 98.00 82 ARG A C 1
ATOM 705 O O . ARG A 1 82 ? 6.420 7.214 3.254 1.00 98.00 82 ARG A O 1
ATOM 712 N N . THR A 1 83 ? 7.664 6.651 1.464 1.00 97.31 83 THR A N 1
ATOM 713 C CA . THR A 1 83 ? 8.432 7.902 1.414 1.00 97.31 83 THR A CA 1
ATOM 714 C C . THR A 1 83 ? 7.515 9.109 1.224 1.00 97.31 83 THR A C 1
ATOM 716 O O . THR A 1 83 ? 7.654 10.091 1.950 1.00 97.31 83 THR A O 1
ATOM 719 N N . HIS A 1 84 ? 6.530 9.032 0.325 1.00 97.00 84 HIS A N 1
ATOM 720 C CA . HIS A 1 84 ? 5.545 10.097 0.120 1.00 97.00 84 HIS A CA 1
ATOM 721 C C . HIS A 1 84 ? 4.735 10.364 1.391 1.00 97.00 84 HIS A C 1
ATOM 723 O O . HIS A 1 84 ? 4.595 11.514 1.796 1.00 97.00 84 HIS A O 1
ATOM 729 N N . LEU A 1 85 ? 4.253 9.315 2.066 1.00 95.19 85 LEU A N 1
ATOM 730 C CA . LEU A 1 85 ? 3.500 9.472 3.311 1.00 95.19 85 LEU A CA 1
ATOM 731 C C . LEU A 1 85 ? 4.350 10.127 4.412 1.00 95.19 85 LEU A C 1
ATOM 733 O O . LEU A 1 85 ? 3.874 11.031 5.096 1.00 95.19 85 LEU A O 1
ATOM 737 N N . SER A 1 86 ? 5.615 9.719 4.558 1.00 94.50 86 SER A N 1
ATOM 738 C CA . SER A 1 86 ? 6.555 10.338 5.503 1.00 94.50 86 SER A CA 1
ATOM 739 C C . SER A 1 86 ? 6.843 11.804 5.156 1.00 94.50 86 SER A C 1
ATOM 741 O O . SER A 1 86 ? 6.950 12.649 6.045 1.00 94.50 86 SER A O 1
ATOM 743 N N . HIS A 1 87 ? 6.931 12.134 3.866 1.00 92.31 87 HIS A N 1
ATOM 744 C CA . HIS A 1 87 ? 7.116 13.505 3.389 1.00 92.31 87 HIS A CA 1
ATOM 745 C C . HIS A 1 87 ? 5.912 14.396 3.726 1.00 92.31 87 HIS A C 1
ATOM 747 O O . HIS A 1 87 ? 6.099 15.459 4.319 1.00 92.31 87 HIS A O 1
ATOM 753 N N . ILE A 1 88 ? 4.688 13.922 3.472 1.00 92.12 88 ILE A N 1
ATOM 754 C CA . ILE A 1 88 ? 3.438 14.621 3.824 1.00 92.12 88 ILE A CA 1
ATOM 755 C C . ILE A 1 88 ? 3.320 14.827 5.344 1.00 92.12 88 ILE A C 1
ATOM 757 O O . ILE A 1 88 ? 2.851 15.868 5.797 1.00 92.12 88 ILE A O 1
ATOM 761 N N . GLN A 1 89 ? 3.773 13.866 6.159 1.00 89.75 89 GLN A N 1
ATOM 762 C CA . GLN A 1 89 ? 3.786 14.015 7.622 1.00 89.75 89 GLN A CA 1
ATOM 763 C C . GLN A 1 89 ? 4.687 15.166 8.091 1.00 89.75 89 GLN A C 1
ATOM 765 O O . GLN A 1 89 ? 4.368 15.814 9.084 1.00 89.75 89 GLN A O 1
ATOM 770 N N . LYS A 1 90 ? 5.803 15.414 7.395 1.00 87.56 90 LYS A N 1
ATOM 771 C CA . LYS A 1 90 ? 6.790 16.443 7.762 1.00 87.56 90 LYS A CA 1
ATOM 772 C C . LYS A 1 90 ? 6.462 17.824 7.197 1.00 87.56 90 LYS A C 1
ATOM 774 O O . LYS A 1 90 ? 6.832 18.822 7.805 1.00 87.56 90 LYS A O 1
ATOM 779 N N . GLN A 1 91 ? 5.808 17.894 6.039 1.00 78.62 91 GLN A N 1
ATOM 780 C CA . GLN A 1 91 ? 5.458 19.153 5.382 1.00 78.62 91 GLN A CA 1
ATOM 781 C C . GLN A 1 91 ? 3.971 19.466 5.549 1.00 78.62 91 GLN A C 1
ATOM 783 O O . GLN A 1 91 ? 3.141 19.064 4.737 1.00 78.62 91 GLN A O 1
ATOM 788 N N . GLN A 1 92 ? 3.649 20.241 6.584 1.00 70.88 92 GLN A N 1
ATOM 789 C CA . G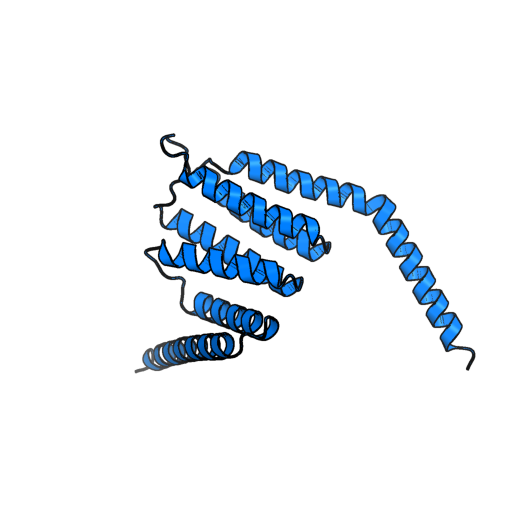LN A 1 92 ? 2.325 20.837 6.772 1.00 70.88 92 GLN A CA 1
ATOM 790 C C . GLN A 1 92 ? 2.434 22.365 6.736 1.00 70.88 92 GLN A C 1
ATOM 792 O O . GLN A 1 92 ? 3.427 22.916 7.201 1.00 70.88 92 GLN A O 1
ATOM 797 N N . GLY A 1 93 ? 1.440 23.052 6.162 1.00 71.00 93 GLY A N 1
AT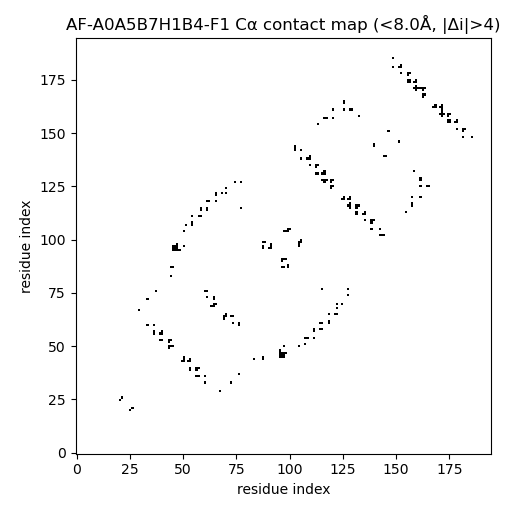OM 798 C CA . GLY A 1 93 ? 1.370 24.523 6.206 1.00 71.00 93 GLY A CA 1
ATOM 799 C C . GLY A 1 93 ? 1.029 25.233 4.894 1.00 71.00 93 GLY A C 1
ATOM 800 O O . GLY A 1 93 ? 0.688 26.410 4.927 1.00 71.00 93 GLY A O 1
ATOM 801 N N . SER A 1 94 ? 1.056 24.551 3.743 1.00 77.81 94 SER A N 1
ATOM 802 C CA . SER A 1 94 ? 0.506 25.116 2.498 1.00 77.81 94 SER A CA 1
ATOM 803 C C . SER A 1 94 ? -1.015 24.947 2.454 1.00 77.81 94 SER A C 1
ATOM 805 O O . SER A 1 94 ? -1.532 23.900 2.837 1.00 77.81 94 SER A O 1
ATOM 807 N N . ALA A 1 95 ? -1.736 25.935 1.912 1.00 81.06 95 ALA A N 1
ATOM 808 C CA . ALA A 1 95 ? -3.194 25.887 1.739 1.00 81.06 95 ALA A CA 1
ATOM 809 C C . ALA A 1 95 ? -3.678 24.714 0.861 1.00 81.06 95 ALA A C 1
ATOM 811 O O . ALA A 1 95 ? -4.847 24.340 0.907 1.00 81.06 95 ALA A O 1
ATOM 812 N N . THR A 1 96 ? -2.790 24.138 0.046 1.00 86.81 96 THR A N 1
ATOM 813 C CA . THR A 1 96 ? -3.076 22.975 -0.813 1.00 86.81 96 THR A CA 1
ATOM 814 C C . THR A 1 96 ? -2.426 21.685 -0.313 1.00 86.81 96 THR A C 1
ATOM 816 O O . THR A 1 96 ? -2.500 20.670 -1.000 1.00 86.81 96 THR A O 1
ATOM 819 N N . ALA A 1 97 ? -1.797 21.697 0.865 1.00 91.31 97 ALA A N 1
ATOM 820 C CA . ALA A 1 97 ? -1.167 20.507 1.422 1.00 91.31 97 ALA A CA 1
ATOM 821 C C . ALA A 1 97 ? -2.210 19.448 1.812 1.00 91.31 97 ALA A C 1
ATOM 823 O O . ALA A 1 97 ? -3.277 19.764 2.343 1.00 91.31 97 ALA A O 1
ATOM 824 N N . VAL A 1 98 ? -1.874 18.178 1.583 1.00 92.00 98 VAL A N 1
ATOM 825 C CA . VAL A 1 98 ? -2.640 17.031 2.092 1.00 92.00 98 VAL A CA 1
ATOM 826 C C . VAL A 1 98 ? -2.649 17.045 3.624 1.00 92.00 98 VAL A C 1
ATOM 828 O O . VAL A 1 98 ? -1.604 17.144 4.266 1.00 92.00 98 VAL A O 1
ATOM 831 N N . ASN A 1 99 ? -3.836 16.908 4.220 1.00 91.38 99 ASN A N 1
ATOM 832 C CA . ASN A 1 99 ? -4.020 16.880 5.669 1.00 91.38 99 ASN A CA 1
ATOM 833 C C . ASN A 1 99 ? -4.322 15.455 6.152 1.00 91.38 99 ASN A C 1
ATOM 835 O O . ASN A 1 99 ? -5.434 14.960 5.997 1.00 91.38 99 ASN A O 1
ATOM 839 N N . LEU A 1 100 ? -3.363 14.820 6.829 1.00 90.75 100 LEU A N 1
ATOM 840 C CA . LEU A 1 100 ? -3.501 13.444 7.332 1.00 90.75 100 LEU A CA 1
ATOM 841 C C . LEU A 1 100 ? -4.487 13.281 8.502 1.00 90.75 100 LEU A C 1
ATOM 843 O O . LEU A 1 100 ? -4.794 12.153 8.891 1.00 90.75 100 LEU A O 1
ATOM 847 N N . ASN A 1 101 ? -4.994 14.383 9.057 1.00 90.19 101 ASN A N 1
ATOM 848 C CA . ASN A 1 101 ? -6.078 14.359 10.037 1.00 90.19 101 ASN A CA 1
ATOM 849 C C . ASN A 1 101 ? -7.464 14.366 9.373 1.00 90.19 101 ASN A C 1
ATOM 851 O O . ASN A 1 101 ? -8.458 14.131 10.061 1.00 90.19 101 ASN A O 1
ATOM 855 N N . ASN A 1 102 ? -7.550 14.624 8.061 1.00 91.50 102 ASN A N 1
ATOM 856 C CA . ASN A 1 102 ? -8.805 14.536 7.322 1.00 91.50 102 ASN A CA 1
ATOM 857 C C . ASN A 1 102 ? -9.249 13.057 7.228 1.00 91.50 102 ASN A C 1
ATOM 859 O O . ASN A 1 102 ? -8.494 12.231 6.705 1.00 91.50 102 ASN A O 1
ATOM 863 N N . PRO A 1 103 ? -10.463 12.699 7.694 1.00 91.94 103 PRO A N 1
ATOM 864 C CA . PRO A 1 103 ? -10.975 11.332 7.607 1.00 91.94 103 PRO A CA 1
ATOM 865 C C . PRO A 1 103 ? -11.010 10.759 6.184 1.00 91.94 103 PRO A C 1
ATOM 867 O O . PRO A 1 103 ? -10.777 9.564 6.007 1.00 91.94 103 PRO A O 1
ATOM 870 N N . GLU A 1 104 ? -11.273 11.585 5.169 1.00 92.62 104 GLU A N 1
ATOM 871 C CA . GLU A 1 104 ? -11.308 11.146 3.768 1.00 92.62 104 GLU A CA 1
ATOM 872 C C . GLU A 1 104 ? -9.907 10.780 3.267 1.00 92.62 104 GLU A C 1
ATOM 874 O O . GLU A 1 104 ? -9.718 9.710 2.687 1.00 92.62 104 GLU A O 1
ATOM 879 N N . THR A 1 105 ? -8.906 11.606 3.581 1.00 94.38 105 THR A N 1
ATOM 880 C CA . THR A 1 105 ? -7.484 11.324 3.325 1.00 94.38 105 THR A CA 1
ATOM 881 C C . THR A 1 105 ? -7.047 10.028 4.007 1.00 94.38 105 THR A C 1
ATOM 883 O O . THR A 1 105 ? -6.424 9.165 3.385 1.00 94.38 105 THR A O 1
ATOM 886 N N . GLN A 1 106 ? -7.401 9.838 5.283 1.00 94.44 106 GLN A N 1
ATOM 887 C CA . GLN A 1 106 ? -7.088 8.604 6.013 1.00 94.44 106 GLN A CA 1
ATOM 888 C C . GLN A 1 106 ? -7.719 7.375 5.352 1.00 94.44 106 GLN A C 1
ATOM 890 O O . GLN A 1 106 ? -7.054 6.350 5.185 1.00 94.44 106 GLN A O 1
ATOM 895 N N . GLN A 1 107 ? -8.981 7.490 4.933 1.00 93.88 107 GLN A N 1
ATOM 896 C CA . GLN A 1 107 ? -9.688 6.420 4.244 1.00 93.88 107 GLN A CA 1
ATOM 897 C C . GLN A 1 107 ? -9.019 6.072 2.907 1.00 93.88 107 GLN A C 1
ATOM 899 O O . GLN A 1 107 ? -8.776 4.894 2.647 1.00 93.88 107 GLN A O 1
ATOM 904 N N . MET A 1 108 ? -8.672 7.062 2.078 1.00 95.88 108 MET A N 1
ATOM 905 C CA . MET A 1 108 ? -8.010 6.813 0.791 1.00 95.88 108 MET A CA 1
ATOM 906 C C . MET A 1 108 ? -6.640 6.143 0.965 1.00 95.88 108 MET A C 1
ATOM 908 O O . MET A 1 108 ? -6.325 5.188 0.250 1.00 95.88 108 MET A O 1
ATOM 912 N N . ASN A 1 109 ? -5.854 6.571 1.959 1.00 96.50 109 ASN A N 1
ATOM 913 C CA . ASN A 1 109 ? -4.581 5.931 2.300 1.00 96.50 109 ASN A CA 1
ATOM 914 C C . ASN A 1 109 ? -4.767 4.461 2.691 1.00 96.50 109 ASN A C 1
ATOM 916 O O . ASN A 1 109 ? -4.061 3.589 2.178 1.00 96.50 109 ASN A O 1
ATOM 920 N N . LEU A 1 110 ? -5.743 4.179 3.555 1.00 96.38 110 LEU A N 1
ATOM 921 C CA . LEU A 1 110 ? -6.040 2.821 3.995 1.00 96.38 110 LEU A CA 1
ATOM 922 C C . LEU A 1 110 ? -6.516 1.930 2.839 1.00 96.38 110 LEU A C 1
ATOM 924 O O . LEU A 1 110 ? -6.026 0.814 2.682 1.00 96.38 110 LEU A O 1
ATOM 928 N N . GLU A 1 111 ? -7.413 2.426 1.986 1.00 96.38 111 GLU A N 1
ATOM 929 C CA . GLU A 1 111 ? -7.876 1.701 0.798 1.00 96.38 111 GLU A CA 1
ATOM 930 C C . GLU A 1 111 ? -6.729 1.375 -0.166 1.00 96.38 111 GLU A C 1
ATOM 932 O O . GLU A 1 111 ? -6.644 0.256 -0.673 1.00 96.38 111 GLU A O 1
ATOM 937 N N . THR A 1 112 ? -5.814 2.319 -0.409 1.00 98.31 112 THR A N 1
ATOM 938 C CA . THR A 1 112 ? -4.636 2.062 -1.248 1.00 98.31 112 THR A CA 1
ATOM 939 C C . THR A 1 112 ? -3.727 0.994 -0.637 1.00 98.31 112 THR A C 1
ATOM 941 O O . THR A 1 112 ? -3.218 0.146 -1.370 1.00 98.31 112 THR A O 1
ATOM 944 N N . ARG A 1 113 ? -3.538 0.976 0.690 1.00 98.44 113 ARG A N 1
ATOM 945 C CA . ARG A 1 113 ? -2.737 -0.067 1.357 1.00 98.44 113 ARG A CA 1
ATOM 946 C C . ARG A 1 113 ? -3.423 -1.434 1.360 1.00 98.44 113 ARG A C 1
ATOM 948 O O . ARG A 1 113 ? -2.750 -2.448 1.193 1.00 98.44 113 ARG A O 1
ATOM 955 N N . LEU A 1 114 ? -4.750 -1.486 1.461 1.00 97.81 114 LEU A N 1
ATOM 956 C CA . LEU A 1 114 ? -5.510 -2.733 1.314 1.00 97.81 114 LEU A CA 1
ATOM 957 C C . LEU A 1 114 ? -5.364 -3.333 -0.095 1.00 97.81 114 LEU A C 1
ATOM 959 O O . LEU A 1 114 ? -5.223 -4.552 -0.227 1.00 97.81 114 LEU A O 1
ATOM 963 N N . GLU A 1 115 ? -5.339 -2.496 -1.137 1.00 98.38 115 GLU A N 1
ATOM 964 C CA . GLU A 1 115 ? -5.018 -2.935 -2.503 1.00 98.38 115 GLU A CA 1
ATOM 965 C C . GLU A 1 115 ? -3.558 -3.393 -2.630 1.00 98.38 115 GLU A C 1
ATOM 967 O O . GLU A 1 115 ? -3.300 -4.445 -3.214 1.00 98.38 115 GLU A O 1
ATOM 972 N N . GLN A 1 116 ? -2.604 -2.678 -2.023 1.00 98.69 116 GLN A N 1
ATOM 973 C CA . GLN A 1 116 ? -1.200 -3.105 -1.966 1.00 98.69 116 GLN A CA 1
ATOM 974 C C . GLN A 1 116 ? -1.071 -4.517 -1.374 1.00 98.69 116 GLN A C 1
ATOM 976 O O . GLN A 1 116 ? -0.440 -5.378 -1.983 1.00 98.69 116 GLN A O 1
ATOM 981 N N . LEU A 1 117 ? -1.714 -4.789 -0.233 1.00 98.69 117 LEU A N 1
ATOM 982 C CA . LEU A 1 117 ? -1.731 -6.121 0.382 1.00 98.69 117 LEU A CA 1
ATOM 983 C C . LEU A 1 117 ? -2.337 -7.174 -0.557 1.00 98.69 117 LEU A C 1
ATOM 985 O O . LEU A 1 117 ? -1.786 -8.263 -0.715 1.00 98.69 117 LEU A O 1
ATOM 989 N N . ASN A 1 118 ? -3.460 -6.849 -1.201 1.00 98.38 118 ASN A N 1
ATOM 990 C CA . ASN A 1 118 ? -4.140 -7.741 -2.136 1.00 98.38 118 ASN A CA 1
ATOM 991 C C . ASN A 1 118 ? -3.219 -8.172 -3.289 1.00 98.38 118 ASN A C 1
ATOM 993 O O . ASN A 1 118 ? -3.067 -9.366 -3.547 1.00 98.38 118 ASN A O 1
ATOM 997 N N . TYR A 1 119 ? -2.573 -7.214 -3.958 1.00 98.69 119 TYR A N 1
ATOM 998 C CA . TYR A 1 119 ? -1.674 -7.514 -5.072 1.00 98.69 119 TYR A CA 1
ATOM 999 C C . TYR A 1 119 ? -0.347 -8.132 -4.619 1.00 98.69 119 TYR A C 1
ATOM 1001 O O . TYR A 1 119 ? 0.164 -9.012 -5.308 1.00 98.69 119 TYR A O 1
ATOM 1009 N N . ALA A 1 120 ? 0.175 -7.769 -3.442 1.00 98.69 120 ALA A N 1
ATOM 1010 C CA . ALA A 1 120 ? 1.354 -8.423 -2.876 1.00 98.69 120 ALA A CA 1
ATOM 1011 C C . ALA A 1 120 ? 1.107 -9.925 -2.660 1.00 98.69 120 ALA A C 1
ATOM 1013 O O . ALA A 1 120 ? 1.955 -10.736 -3.023 1.00 98.69 120 ALA A O 1
ATOM 1014 N N . ILE A 1 121 ? -0.070 -10.303 -2.145 1.00 98.44 121 ILE A N 1
ATOM 1015 C CA . ILE A 1 121 ? -0.473 -11.710 -2.000 1.00 98.44 121 ILE A CA 1
ATOM 1016 C C . ILE A 1 121 ? -0.621 -12.386 -3.368 1.00 98.44 121 ILE A C 1
ATOM 1018 O O . ILE A 1 121 ? -0.059 -13.459 -3.563 1.00 98.44 121 ILE A O 1
ATOM 1022 N N . LYS A 1 122 ? -1.324 -11.763 -4.328 1.00 97.81 122 LYS A N 1
ATOM 1023 C CA . LYS A 1 122 ? -1.504 -12.324 -5.685 1.00 97.81 122 LYS A CA 1
ATOM 1024 C C . LYS A 1 122 ? -0.179 -12.608 -6.395 1.00 97.81 122 LYS A C 1
ATOM 1026 O O . LYS A 1 122 ? -0.068 -13.586 -7.120 1.00 97.81 122 LYS A O 1
ATOM 1031 N N . MET A 1 123 ? 0.821 -11.757 -6.178 1.00 97.88 123 MET A N 1
ATOM 1032 C CA . MET A 1 123 ? 2.161 -11.896 -6.756 1.00 97.88 123 MET A CA 1
ATOM 1033 C C . MET A 1 123 ? 3.120 -12.727 -5.882 1.00 97.88 123 MET A C 1
ATOM 1035 O O . MET A 1 123 ? 4.308 -12.833 -6.212 1.00 97.88 123 MET A O 1
ATOM 1039 N N . GLU A 1 124 ? 2.624 -13.275 -4.766 1.00 97.69 124 GLU A N 1
ATOM 1040 C CA . GLU A 1 124 ? 3.362 -14.053 -3.762 1.00 97.69 124 GLU A CA 1
ATOM 1041 C C . GLU A 1 124 ? 4.579 -13.316 -3.174 1.00 97.69 124 GLU A C 1
ATOM 1043 O O . GLU A 1 124 ? 5.615 -13.895 -2.842 1.00 97.69 124 GLU A O 1
ATOM 1048 N N . LEU A 1 125 ? 4.465 -11.997 -3.036 1.00 98.00 125 LEU A N 1
ATOM 1049 C CA . LEU A 1 125 ? 5.463 -11.133 -2.414 1.00 98.00 125 LEU A CA 1
ATOM 1050 C C . LEU A 1 125 ? 5.243 -11.092 -0.897 1.00 98.00 125 LEU A C 1
ATOM 1052 O O . LEU A 1 125 ? 4.889 -10.056 -0.340 1.00 98.00 125 LEU A O 1
ATOM 1056 N N . TRP A 1 126 ? 5.455 -12.222 -0.217 1.00 96.88 126 TRP A N 1
ATOM 1057 C CA . TRP A 1 126 ? 5.100 -12.397 1.202 1.00 96.88 126 TRP A CA 1
ATOM 1058 C C . TRP A 1 126 ? 5.743 -11.373 2.147 1.00 96.88 126 TRP A C 1
ATOM 1060 O O . TRP A 1 126 ? 5.078 -10.884 3.055 1.00 96.88 126 TRP A O 1
ATOM 1070 N N . GLN A 1 127 ? 6.994 -10.981 1.894 1.00 96.00 127 GLN A N 1
ATOM 1071 C CA . GLN A 1 127 ? 7.671 -9.931 2.667 1.00 96.00 127 GLN A CA 1
ATOM 1072 C C . GLN A 1 127 ? 7.006 -8.556 2.486 1.00 96.00 127 GLN A C 1
ATOM 1074 O O . GLN A 1 127 ? 6.833 -7.815 3.447 1.00 96.00 127 GLN A O 1
ATOM 1079 N N . GLU A 1 128 ? 6.571 -8.220 1.269 1.00 98.25 128 GLU A N 1
ATOM 1080 C CA . GLU A 1 128 ? 5.858 -6.960 1.018 1.00 98.25 128 GLU A CA 1
ATOM 1081 C C . GLU A 1 128 ? 4.428 -6.988 1.553 1.00 98.25 128 GLU A C 1
ATOM 1083 O O . GLU A 1 128 ? 3.933 -5.965 2.022 1.00 98.25 128 GLU A O 1
ATOM 1088 N N . ALA A 1 129 ? 3.775 -8.153 1.527 1.00 98.38 129 ALA A N 1
ATOM 1089 C CA . ALA A 1 129 ? 2.475 -8.347 2.156 1.00 98.38 129 ALA A CA 1
ATOM 1090 C C . ALA A 1 129 ? 2.560 -8.126 3.675 1.00 98.38 129 ALA A C 1
ATOM 1092 O O . ALA A 1 129 ? 1.707 -7.443 4.236 1.00 98.38 129 ALA A O 1
ATOM 1093 N N . TYR A 1 130 ? 3.613 -8.636 4.322 1.00 96.44 130 TYR A N 1
ATOM 1094 C CA . TYR A 1 130 ? 3.856 -8.420 5.747 1.00 96.44 130 TYR A CA 1
ATOM 1095 C C . TYR A 1 130 ? 4.067 -6.935 6.079 1.00 96.44 130 TYR A C 1
ATOM 1097 O O . TYR A 1 130 ? 3.351 -6.392 6.913 1.00 96.44 130 TYR A O 1
ATOM 1105 N N . LYS A 1 131 ? 4.949 -6.233 5.354 1.00 97.56 131 LYS A N 1
ATOM 1106 C CA . LYS A 1 131 ? 5.127 -4.781 5.545 1.00 97.56 131 LYS A CA 1
ATOM 1107 C C . LYS A 1 131 ? 3.829 -3.996 5.299 1.00 97.56 131 LYS A C 1
ATOM 1109 O O . LYS A 1 131 ? 3.543 -3.029 5.992 1.00 97.56 131 LYS A O 1
ATOM 1114 N N . ALA A 1 132 ? 3.021 -4.400 4.312 1.00 98.31 132 ALA A N 1
ATOM 1115 C CA . ALA A 1 132 ? 1.731 -3.761 4.046 1.00 98.31 132 ALA A CA 1
ATOM 1116 C C . ALA A 1 132 ? 0.735 -3.948 5.204 1.00 98.31 132 ALA A C 1
ATOM 1118 O O . ALA A 1 132 ? -0.064 -3.054 5.461 1.00 98.31 132 ALA A O 1
ATOM 1119 N N . ILE A 1 133 ? 0.778 -5.083 5.909 1.00 97.69 133 ILE A N 1
ATOM 1120 C CA . ILE A 1 133 ? -0.022 -5.323 7.120 1.00 97.69 133 ILE A CA 1
ATOM 1121 C C . ILE A 1 133 ? 0.375 -4.360 8.241 1.00 97.69 133 ILE A C 1
ATOM 1123 O O . ILE A 1 133 ? -0.511 -3.802 8.887 1.00 97.69 133 ILE A O 1
ATOM 1127 N N . GLU A 1 134 ? 1.674 -4.131 8.447 1.00 96.50 134 GLU A N 1
ATOM 1128 C CA . GLU A 1 134 ? 2.165 -3.150 9.424 1.00 96.50 134 GLU A CA 1
ATOM 1129 C C . GLU A 1 134 ? 1.681 -1.738 9.065 1.00 96.50 134 GLU A C 1
ATOM 1131 O O . GLU A 1 134 ? 1.046 -1.080 9.889 1.00 96.50 134 GLU A O 1
ATOM 1136 N N . ASP A 1 135 ? 1.842 -1.331 7.799 1.00 97.56 135 ASP A N 1
ATOM 1137 C CA . ASP A 1 135 ? 1.353 -0.038 7.302 1.00 97.56 135 ASP A CA 1
ATOM 1138 C C . ASP A 1 135 ? -0.170 0.125 7.524 1.00 97.56 135 ASP A C 1
ATOM 1140 O O . ASP A 1 135 ? -0.646 1.194 7.913 1.00 97.56 135 ASP A O 1
ATOM 1144 N N . ILE A 1 136 ? -0.959 -0.928 7.265 1.00 97.44 136 ILE A N 1
ATOM 1145 C CA . ILE A 1 136 ? -2.418 -0.933 7.470 1.00 97.44 136 ILE A CA 1
ATOM 1146 C C . ILE A 1 136 ? -2.755 -0.803 8.957 1.00 97.44 136 ILE A C 1
ATOM 1148 O O . ILE A 1 136 ? -3.637 -0.022 9.311 1.00 97.44 136 ILE A O 1
ATOM 1152 N N . SER A 1 137 ? -2.063 -1.547 9.821 1.00 94.94 137 SER A N 1
ATOM 1153 C CA . SER A 1 137 ? -2.239 -1.480 11.273 1.00 94.94 137 SER A CA 1
ATOM 1154 C C . SER A 1 137 ? -1.987 -0.067 11.798 1.00 94.94 137 SER A C 1
ATOM 1156 O O . SER A 1 137 ? -2.829 0.491 12.502 1.00 94.94 137 SER A O 1
ATOM 1158 N N . ASP A 1 138 ? -0.887 0.558 11.381 1.00 94.88 138 ASP A N 1
ATOM 1159 C CA . ASP A 1 138 ? -0.540 1.923 11.776 1.00 94.88 138 ASP A CA 1
ATOM 1160 C C . ASP A 1 138 ? -1.577 2.949 11.308 1.00 94.88 138 ASP A C 1
ATOM 1162 O O . ASP A 1 138 ? -1.960 3.846 12.063 1.00 94.88 138 ASP A O 1
ATOM 1166 N N . LEU A 1 139 ? -2.076 2.814 10.076 1.00 94.31 139 LEU A N 1
ATOM 1167 C CA . LEU A 1 139 ? -3.136 3.680 9.557 1.00 94.31 139 LEU A CA 1
ATOM 1168 C C . LEU A 1 139 ? -4.460 3.489 10.303 1.00 94.31 139 LEU A C 1
ATOM 1170 O O . LEU A 1 139 ? -5.136 4.477 10.591 1.00 94.31 139 LEU A O 1
ATOM 1174 N N . MET A 1 140 ? -4.825 2.249 10.645 1.00 93.62 140 MET A N 1
ATOM 1175 C CA . MET A 1 140 ? -6.020 1.972 11.447 1.00 93.62 140 MET A CA 1
ATOM 1176 C C . MET A 1 140 ? -5.902 2.566 12.852 1.00 93.62 140 MET A C 1
ATOM 1178 O O . MET A 1 140 ? -6.867 3.156 13.325 1.00 93.62 140 MET A O 1
ATOM 1182 N N . ASN A 1 141 ? -4.727 2.489 13.482 1.00 91.81 141 ASN A N 1
ATOM 1183 C CA . ASN A 1 141 ? -4.483 3.075 14.804 1.00 91.81 141 ASN A CA 1
ATOM 1184 C C . ASN A 1 141 ? -4.554 4.610 14.795 1.00 91.81 141 ASN A C 1
ATOM 1186 O O . ASN A 1 141 ? -4.968 5.219 15.780 1.00 91.81 141 ASN A O 1
ATOM 1190 N N . LYS A 1 142 ? -4.162 5.250 13.687 1.00 87.00 142 LYS A N 1
ATOM 1191 C CA . LYS A 1 142 ? -4.261 6.710 13.515 1.00 87.00 142 LYS A CA 1
ATOM 1192 C C . LYS A 1 142 ? -5.661 7.176 13.122 1.00 87.00 142 LYS A C 1
ATOM 1194 O O . LYS A 1 142 ? -5.990 8.349 13.315 1.00 87.00 142 LYS A O 1
ATOM 1199 N N . SER A 1 143 ? -6.477 6.296 12.544 1.00 86.75 143 SER A N 1
ATOM 1200 C CA . SER A 1 143 ? -7.818 6.658 12.113 1.00 86.75 143 SER A CA 1
ATOM 1201 C C . SER A 1 143 ? -8.827 6.561 13.248 1.00 86.75 143 SER A C 1
ATOM 1203 O O . SER A 1 143 ? -8.907 5.569 13.964 1.00 86.75 143 SER A O 1
ATOM 1205 N N . LYS A 1 144 ? -9.679 7.582 13.366 1.00 79.69 144 LYS A N 1
ATOM 1206 C CA . LYS A 1 144 ? -10.811 7.560 14.306 1.00 79.69 144 LYS A CA 1
ATOM 1207 C C . LYS A 1 144 ? -11.962 6.674 13.822 1.00 79.69 144 LYS A C 1
ATOM 1209 O O . LYS A 1 144 ? -12.851 6.350 14.603 1.00 79.69 144 LYS A O 1
ATOM 1214 N N . LYS A 1 145 ? -11.983 6.319 12.532 1.00 82.44 145 LYS A N 1
ATOM 1215 C CA . LYS A 1 145 ? -13.080 5.579 11.905 1.00 82.44 145 LYS A CA 1
ATOM 1216 C C . LYS A 1 145 ? -12.576 4.240 11.396 1.00 82.44 145 LYS A C 1
ATOM 1218 O O . LYS A 1 145 ? -11.823 4.169 10.429 1.00 82.44 145 LYS A O 1
ATOM 1223 N N . MET A 1 146 ? -13.045 3.168 12.024 1.00 82.12 146 MET A N 1
ATOM 1224 C CA . MET A 1 146 ? -12.734 1.824 11.558 1.00 82.12 146 MET A CA 1
ATOM 1225 C C . MET A 1 146 ? -13.370 1.535 10.187 1.00 82.12 146 MET A C 1
ATOM 1227 O O . MET A 1 146 ? -14.469 2.028 9.896 1.00 82.12 146 MET A O 1
ATOM 1231 N N . PRO A 1 147 ? -12.728 0.700 9.349 1.00 87.94 147 PRO A N 1
ATOM 1232 C CA . PRO A 1 147 ? -13.325 0.224 8.107 1.00 87.94 147 PRO A CA 1
ATOM 1233 C C . PRO A 1 147 ? -14.637 -0.520 8.340 1.00 87.94 147 PRO A C 1
ATOM 1235 O O . PRO A 1 147 ? -14.886 -1.088 9.405 1.00 87.94 147 PRO A O 1
ATOM 1238 N N . LYS A 1 148 ? -15.468 -0.576 7.294 1.00 89.12 148 LYS A N 1
ATOM 1239 C CA . LYS A 1 148 ? -16.721 -1.338 7.331 1.00 89.12 148 LYS A CA 1
ATOM 1240 C C . LYS A 1 148 ? -16.439 -2.813 7.677 1.00 89.12 148 LYS A C 1
ATOM 1242 O O . LYS A 1 148 ? -15.458 -3.365 7.173 1.00 89.12 148 LYS A O 1
ATOM 1247 N N . PRO A 1 149 ? -17.321 -3.495 8.432 1.00 88.56 149 PRO A N 1
ATOM 1248 C CA . PRO A 1 149 ? -17.082 -4.869 8.882 1.00 88.56 149 PRO A CA 1
ATOM 1249 C C . PRO A 1 149 ? -16.714 -5.867 7.770 1.00 88.56 149 PRO A C 1
ATOM 1251 O O . PRO A 1 149 ? -15.846 -6.709 7.970 1.00 88.56 149 PRO A O 1
ATOM 1254 N N . HIS A 1 150 ? -17.302 -5.748 6.572 1.00 89.31 150 HIS A N 1
ATOM 1255 C CA . HIS A 1 150 ? -16.971 -6.633 5.444 1.00 89.31 150 HIS A CA 1
ATOM 1256 C C . HIS A 1 150 ? -15.535 -6.427 4.927 1.00 89.31 150 HIS A C 1
ATOM 1258 O O . HIS A 1 150 ? -14.868 -7.391 4.556 1.00 89.31 150 HIS A O 1
ATOM 1264 N N . VAL A 1 151 ? -15.038 -5.184 4.944 1.00 92.12 151 VAL A N 1
ATOM 1265 C CA . VAL A 1 151 ? -13.650 -4.863 4.582 1.00 92.12 151 VAL A CA 1
ATOM 1266 C C . VAL A 1 151 ? -12.707 -5.456 5.621 1.00 92.12 151 VAL A C 1
ATOM 1268 O O . VAL A 1 151 ? -11.724 -6.096 5.255 1.00 92.12 151 VAL A O 1
ATOM 1271 N N . MET A 1 152 ? -13.044 -5.322 6.909 1.00 94.06 152 MET A N 1
ATOM 1272 C CA . MET A 1 152 ? -12.268 -5.927 7.995 1.00 94.06 152 MET A CA 1
ATOM 1273 C C . MET A 1 152 ? -12.229 -7.453 7.904 1.00 94.06 152 MET A C 1
ATOM 1275 O O . MET A 1 152 ? -11.169 -8.037 8.106 1.00 94.06 152 MET A O 1
ATOM 1279 N N . ALA A 1 153 ? -13.338 -8.106 7.554 1.00 93.94 153 ALA A N 1
ATOM 1280 C CA . ALA A 1 153 ? -13.358 -9.551 7.346 1.00 93.94 153 ALA A CA 1
ATOM 1281 C C . ALA A 1 153 ? -12.404 -9.967 6.208 1.00 93.94 153 ALA A C 1
ATOM 1283 O O . ALA A 1 153 ? -11.561 -10.843 6.395 1.00 93.94 153 ALA A O 1
ATOM 1284 N N . SER A 1 154 ? -12.453 -9.279 5.059 1.00 95.12 154 SER A N 1
ATOM 1285 C CA . SER A 1 154 ? -11.510 -9.525 3.954 1.00 95.12 154 SER A CA 1
ATOM 1286 C C . SER A 1 154 ? -10.053 -9.282 4.366 1.00 95.12 154 SER A C 1
ATOM 1288 O O . SER A 1 154 ? -9.163 -10.046 3.990 1.00 95.12 154 SER A O 1
ATOM 1290 N N . TYR A 1 155 ? -9.800 -8.238 5.159 1.00 97.12 155 TYR A N 1
ATOM 1291 C CA . TYR A 1 155 ? -8.474 -7.946 5.695 1.00 97.12 155 TYR A CA 1
ATOM 1292 C C . TYR A 1 155 ? -7.967 -9.070 6.607 1.00 97.12 155 TYR A C 1
ATOM 1294 O O . TYR A 1 155 ? -6.874 -9.577 6.371 1.00 97.12 155 TYR A O 1
ATOM 1302 N N . TYR A 1 156 ? -8.759 -9.526 7.583 1.00 97.31 156 TYR A N 1
ATOM 1303 C CA . TYR A 1 156 ? -8.350 -10.608 8.487 1.00 97.31 156 TYR A CA 1
ATOM 1304 C C . TYR A 1 156 ? -8.167 -11.953 7.773 1.00 97.31 156 TYR A C 1
ATOM 1306 O O . TYR A 1 156 ? -7.287 -12.724 8.152 1.00 97.31 156 TYR A O 1
ATOM 1314 N N . GLN A 1 157 ? -8.931 -12.217 6.710 1.00 97.19 157 GLN A N 1
ATOM 1315 C CA . GLN A 1 157 ? -8.712 -13.381 5.848 1.00 97.19 157 GLN A CA 1
ATOM 1316 C C . GLN A 1 157 ? -7.349 -13.321 5.138 1.00 97.19 157 GLN A C 1
ATOM 1318 O O . GLN A 1 157 ? -6.638 -14.320 5.061 1.00 97.19 157 GLN A O 1
ATOM 1323 N N . LYS A 1 158 ? -6.958 -12.149 4.625 1.00 98.06 158 LYS A N 1
ATOM 1324 C CA . LYS A 1 158 ? -5.638 -11.946 4.004 1.00 98.06 158 LYS A CA 1
ATOM 1325 C C . LYS A 1 158 ? -4.515 -12.005 5.041 1.00 98.06 158 LYS A C 1
ATOM 1327 O O . LYS A 1 158 ? -3.490 -12.633 4.798 1.00 98.06 158 LYS A O 1
ATOM 1332 N N . LEU A 1 159 ? -4.728 -11.397 6.206 1.00 97.56 159 LEU A N 1
ATOM 1333 C CA . LEU A 1 159 ? -3.793 -11.390 7.328 1.00 97.56 159 LEU A CA 1
ATOM 1334 C C . LEU A 1 159 ? -3.480 -12.809 7.816 1.00 97.56 159 LEU A C 1
ATOM 1336 O O . LEU A 1 159 ? -2.312 -13.159 7.985 1.00 97.56 159 LEU A O 1
ATOM 1340 N N . SER A 1 160 ? -4.506 -13.649 7.991 1.00 97.56 160 SER A N 1
ATOM 1341 C CA . SER A 1 160 ? -4.311 -15.038 8.413 1.00 97.56 160 SER A CA 1
ATOM 1342 C C . SER A 1 160 ? -3.497 -15.830 7.388 1.00 97.56 160 SER A C 1
ATOM 1344 O O . SER A 1 160 ? -2.611 -16.592 7.779 1.00 97.56 160 SER A O 1
ATOM 1346 N N . LEU A 1 161 ? -3.728 -15.617 6.088 1.00 98.00 161 LEU A N 1
ATOM 1347 C CA . LEU A 1 161 ? -2.946 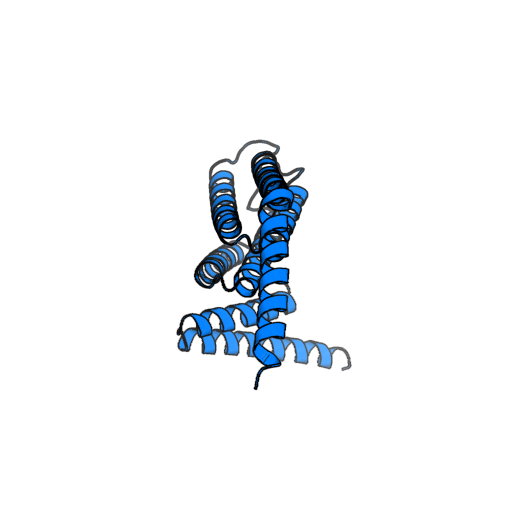-16.244 5.023 1.00 98.00 161 LEU A CA 1
ATOM 1348 C C . LEU A 1 161 ? -1.470 -15.822 5.066 1.00 98.00 161 LEU A C 1
ATOM 1350 O O . LEU A 1 161 ? -0.593 -16.674 4.936 1.00 98.00 161 LEU A O 1
ATOM 1354 N N . VAL A 1 162 ? -1.182 -14.533 5.274 1.00 97.50 162 VAL A N 1
ATOM 1355 C CA . VAL A 1 162 ? 0.206 -14.052 5.377 1.00 97.50 162 VAL A CA 1
ATOM 1356 C C . VAL A 1 162 ? 0.911 -14.679 6.580 1.00 97.50 162 VAL A C 1
ATOM 1358 O O . VAL A 1 162 ? 2.024 -15.181 6.429 1.00 97.50 162 VAL A O 1
ATOM 1361 N N . PHE A 1 163 ? 0.264 -14.738 7.749 1.00 96.81 163 PHE A N 1
ATOM 1362 C CA . PHE A 1 163 ? 0.859 -15.379 8.926 1.00 96.81 163 PHE A CA 1
ATOM 1363 C C . PHE A 1 163 ? 1.097 -16.877 8.739 1.00 96.81 163 PHE A C 1
ATOM 1365 O O . PHE A 1 163 ? 2.145 -17.371 9.151 1.00 96.81 163 PHE A O 1
ATOM 1372 N N . TRP A 1 164 ? 0.182 -17.582 8.068 1.00 96.75 164 TRP A N 1
ATOM 1373 C CA . TRP A 1 164 ? 0.385 -18.985 7.703 1.00 96.75 164 TRP A CA 1
ATOM 1374 C C . TRP A 1 164 ? 1.635 -19.157 6.838 1.00 96.75 164 TRP A C 1
ATOM 1376 O O . TRP A 1 164 ? 2.500 -19.976 7.135 1.00 96.75 164 TRP A O 1
ATOM 1386 N N . LYS A 1 165 ? 1.759 -18.351 5.777 1.00 96.06 165 LYS A N 1
ATOM 1387 C CA . LYS A 1 165 ? 2.896 -18.412 4.847 1.00 96.06 165 LYS A CA 1
ATOM 1388 C C . LYS A 1 165 ? 4.224 -18.033 5.502 1.00 96.06 165 LYS A C 1
ATOM 1390 O O . LYS A 1 165 ? 5.259 -18.518 5.063 1.00 96.06 165 LYS A O 1
ATOM 1395 N N . ALA A 1 166 ? 4.194 -17.216 6.552 1.00 92.62 166 ALA A N 1
ATOM 1396 C CA . ALA A 1 166 ? 5.361 -16.874 7.360 1.00 92.62 166 ALA A CA 1
ATOM 1397 C C . ALA A 1 166 ? 5.713 -17.924 8.439 1.00 92.62 166 ALA A C 1
ATOM 1399 O O . ALA A 1 166 ? 6.713 -17.753 9.128 1.00 92.62 166 ALA A O 1
ATOM 1400 N N . GLY A 1 167 ? 4.909 -18.981 8.626 1.00 92.75 167 GLY A N 1
ATOM 1401 C CA . GLY A 1 167 ? 5.101 -19.980 9.691 1.00 92.75 167 GLY A CA 1
ATOM 1402 C C . GLY A 1 167 ? 4.653 -19.521 11.087 1.00 92.75 167 GLY A C 1
ATOM 1403 O O . GLY A 1 167 ? 4.850 -20.225 12.075 1.00 92.75 167 GLY A O 1
ATOM 1404 N N . ASN A 1 168 ? 4.004 -18.360 11.187 1.00 93.81 168 ASN A N 1
ATOM 1405 C CA . ASN A 1 168 ? 3.575 -17.743 12.441 1.00 93.81 168 ASN A CA 1
ATOM 1406 C C . ASN A 1 168 ? 2.193 -18.261 12.876 1.00 93.81 168 ASN A C 1
ATOM 1408 O O . ASN A 1 168 ? 1.187 -17.549 12.822 1.00 93.81 168 ASN A O 1
ATOM 1412 N N . MET A 1 169 ? 2.136 -19.520 13.318 1.00 96.00 169 MET A N 1
ATOM 1413 C CA . MET A 1 169 ? 0.877 -20.243 13.565 1.00 96.00 169 MET A CA 1
ATOM 1414 C C . MET A 1 169 ? 0.001 -19.639 14.672 1.00 96.00 169 MET A C 1
ATOM 1416 O O . MET A 1 169 ? -1.224 -19.629 14.544 1.00 96.00 169 MET A O 1
ATOM 1420 N N . LEU A 1 170 ? 0.603 -19.077 15.727 1.00 97.81 170 LEU A N 1
ATOM 1421 C CA . LEU A 1 170 ? -0.139 -18.389 16.791 1.00 97.81 170 LEU A CA 1
ATOM 1422 C C . LEU A 1 170 ? -0.900 -17.171 16.243 1.00 97.81 170 LEU A C 1
ATOM 1424 O O . LEU A 1 170 ? -2.091 -17.001 16.502 1.00 97.81 170 LEU A O 1
ATOM 1428 N N . PHE A 1 171 ? -0.225 -16.349 15.438 1.00 96.00 171 PHE A N 1
ATOM 1429 C CA . PHE A 1 171 ? -0.828 -15.169 14.820 1.00 96.00 171 PHE A CA 1
ATOM 1430 C C . PHE A 1 171 ? -1.848 -15.538 13.741 1.00 96.00 171 PHE A C 1
ATOM 1432 O O . PHE A 1 171 ? -2.883 -14.881 13.626 1.00 96.00 171 PHE A O 1
ATOM 1439 N N . HIS A 1 172 ? -1.614 -16.625 13.003 1.00 97.69 172 HIS A N 1
ATOM 1440 C CA . HIS A 1 172 ? -2.603 -17.187 12.087 1.00 97.69 172 HIS A CA 1
ATOM 1441 C C . HIS A 1 172 ? -3.905 -17.555 12.818 1.00 97.69 172 HIS A C 1
ATOM 1443 O O . HIS A 1 172 ? -4.981 -17.099 12.422 1.00 97.69 172 HIS A O 1
ATOM 1449 N N . ALA A 1 173 ? -3.811 -18.312 13.916 1.00 98.12 173 ALA A N 1
ATOM 1450 C CA . ALA A 1 173 ? -4.967 -18.701 14.720 1.00 98.12 173 ALA A CA 1
ATOM 1451 C C . ALA A 1 173 ? -5.692 -17.481 15.316 1.00 98.12 173 ALA A C 1
ATOM 1453 O O . ALA A 1 173 ? -6.919 -17.397 15.250 1.00 98.12 173 ALA A O 1
ATOM 1454 N N . ALA A 1 174 ? -4.948 -16.495 15.827 1.00 97.94 174 ALA A N 1
ATOM 1455 C CA . ALA A 1 174 ? -5.521 -15.256 16.352 1.00 97.94 174 ALA A CA 1
ATOM 1456 C C . ALA A 1 174 ? -6.273 -14.450 15.274 1.00 97.94 174 ALA A C 1
ATOM 1458 O O . ALA A 1 174 ? -7.381 -13.967 15.5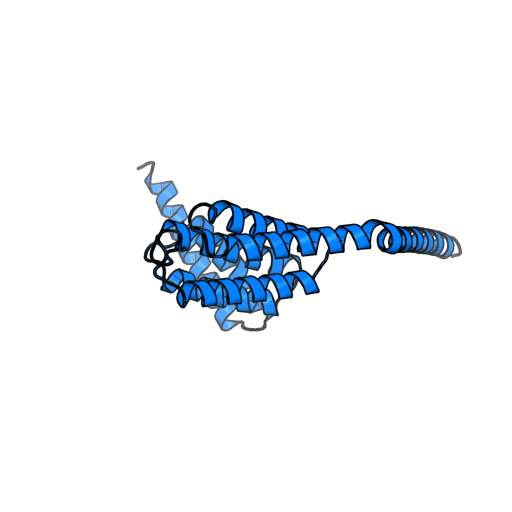21 1.00 97.94 174 ALA A O 1
ATOM 1459 N N . ALA A 1 175 ? -5.712 -14.340 14.065 1.00 97.31 175 ALA A N 1
ATOM 1460 C CA . ALA A 1 175 ? -6.360 -13.668 12.940 1.00 97.31 175 ALA A CA 1
ATOM 1461 C C . ALA A 1 175 ? -7.645 -14.391 12.501 1.00 97.31 175 ALA A C 1
ATOM 1463 O O . ALA A 1 175 ? -8.662 -13.737 12.262 1.00 97.31 175 ALA A O 1
ATOM 1464 N N . LEU A 1 176 ? -7.638 -15.730 12.458 1.00 97.88 176 LEU A N 1
ATOM 1465 C CA . LEU A 1 176 ? -8.841 -16.524 12.184 1.00 97.88 176 LEU A CA 1
ATOM 1466 C C . LEU A 1 176 ? -9.906 -16.361 13.270 1.00 97.88 176 LEU A C 1
ATOM 1468 O O . LEU A 1 176 ? -11.088 -16.230 12.954 1.00 97.88 176 LEU A O 1
ATOM 1472 N N . PHE A 1 177 ? -9.509 -16.317 14.540 1.00 97.38 177 PHE A N 1
ATOM 1473 C CA . PHE A 1 177 ? -10.441 -16.079 15.636 1.00 97.38 177 PHE A CA 1
ATOM 1474 C C . PHE A 1 177 ? -11.106 -14.700 15.518 1.00 97.38 177 PHE A C 1
ATOM 1476 O O . PHE A 1 177 ? -12.327 -14.589 15.640 1.00 97.38 177 PHE A O 1
ATOM 1483 N N . LYS A 1 178 ? -10.334 -13.654 15.193 1.00 95.62 178 LYS A N 1
ATOM 1484 C CA . LYS A 1 178 ? -10.879 -12.313 14.921 1.00 95.62 178 LYS A CA 1
ATOM 1485 C C . LYS A 1 178 ? -11.818 -12.298 13.717 1.00 95.62 178 LYS A C 1
ATOM 1487 O O . LYS A 1 178 ? -12.890 -11.700 13.798 1.00 95.62 178 LYS A O 1
ATOM 1492 N N . LEU A 1 179 ? -11.465 -12.993 12.635 1.00 96.06 179 LEU A N 1
ATOM 1493 C CA . LEU A 1 179 ? -12.340 -13.163 11.475 1.00 96.06 179 LEU A CA 1
ATOM 1494 C C . LEU A 1 179 ? -13.668 -13.831 11.859 1.00 96.06 179 LEU A C 1
ATOM 1496 O O . LEU A 1 179 ? -14.733 -13.341 11.490 1.00 96.06 179 LEU A O 1
ATOM 1500 N N . PHE A 1 180 ? -13.617 -14.915 12.635 1.00 95.19 180 PHE A N 1
ATOM 1501 C CA . PHE A 1 180 ? -14.806 -15.620 13.110 1.00 95.19 180 PHE A CA 1
ATOM 1502 C C . PHE A 1 180 ? -15.722 -14.714 13.944 1.00 95.19 180 PHE A C 1
ATOM 1504 O O . PHE A 1 180 ? -16.931 -14.691 13.705 1.00 95.19 180 PHE A O 1
ATOM 1511 N N . GLN A 1 181 ? -15.161 -13.935 14.878 1.00 93.50 181 GLN A N 1
ATOM 1512 C CA . GLN A 1 181 ? -15.927 -12.969 15.676 1.00 93.50 181 GLN A CA 1
ATOM 1513 C C . GLN A 1 181 ? -16.685 -11.982 14.774 1.00 93.50 181 GLN A C 1
ATOM 1515 O O . GLN A 1 181 ? -17.896 -11.826 14.922 1.00 93.50 181 GLN A O 1
ATOM 1520 N N . LEU A 1 182 ? -16.001 -11.399 13.783 1.00 91.56 182 LEU A N 1
ATOM 1521 C CA . LEU A 1 182 ? -16.600 -10.445 12.845 1.00 91.56 182 LEU A CA 1
ATOM 1522 C C . LEU A 1 182 ? -17.734 -11.059 12.014 1.00 91.56 182 LEU A C 1
ATOM 1524 O O . LEU A 1 182 ? -18.805 -10.464 11.899 1.00 91.56 182 LEU A O 1
ATOM 1528 N N . LEU A 1 183 ? -17.522 -12.251 11.451 1.00 91.62 183 LEU A N 1
ATOM 1529 C CA . LEU A 1 183 ? -18.527 -12.929 10.624 1.00 91.62 183 LEU A CA 1
ATOM 1530 C C . LEU A 1 183 ? -19.761 -13.336 11.439 1.00 91.62 183 LEU A C 1
ATOM 1532 O O . LEU A 1 183 ? -20.894 -13.218 10.967 1.00 91.62 183 LEU A O 1
ATOM 1536 N N . ARG A 1 184 ? -19.557 -13.788 12.680 1.00 90.19 184 ARG A N 1
ATOM 1537 C CA . ARG A 1 184 ? -20.649 -14.138 13.593 1.00 90.19 184 ARG A CA 1
ATOM 1538 C C . ARG A 1 184 ? -21.520 -12.925 13.906 1.00 90.19 184 ARG A C 1
ATOM 1540 O O . ARG A 1 184 ? -22.746 -13.031 13.863 1.00 90.19 184 ARG A O 1
ATOM 1547 N N . ASP A 1 185 ? -20.900 -11.791 14.207 1.00 85.81 185 ASP A N 1
ATOM 1548 C CA . ASP A 1 185 ? -21.620 -10.578 14.589 1.00 85.81 185 ASP A CA 1
ATOM 1549 C C . ASP A 1 185 ? -22.353 -9.964 13.378 1.00 85.81 185 ASP A C 1
ATOM 1551 O O . ASP A 1 185 ? -23.488 -9.508 13.505 1.00 85.81 185 ASP A O 1
ATOM 1555 N N . GLN A 1 186 ? -21.787 -10.074 12.168 1.00 82.00 186 GLN A N 1
ATOM 1556 C CA . GLN A 1 186 ? -22.493 -9.738 10.924 1.00 82.00 186 GLN A CA 1
ATOM 1557 C C . GLN A 1 186 ? -23.747 -10.591 10.698 1.00 82.00 186 GLN A C 1
ATOM 1559 O O . GLN A 1 186 ? -24.787 -10.056 10.317 1.00 82.00 186 GLN A O 1
ATOM 1564 N N . LYS A 1 187 ? -23.673 -11.906 10.943 1.00 76.00 187 LYS A N 1
ATOM 1565 C CA . LYS A 1 187 ? -24.817 -12.812 10.759 1.00 76.00 187 LYS A CA 1
ATOM 1566 C C . LYS A 1 187 ? -25.970 -12.481 11.711 1.00 76.00 187 LYS A C 1
ATOM 1568 O O . LYS A 1 187 ? -27.118 -12.496 11.279 1.00 76.00 187 LYS A O 1
ATOM 1573 N N . LYS A 1 188 ? -25.670 -12.121 12.966 1.00 71.12 188 LYS A N 1
ATOM 1574 C CA . LYS A 1 188 ? -26.680 -11.684 13.949 1.00 71.12 188 LYS A CA 1
ATOM 1575 C C . LYS A 1 188 ? -27.434 -10.432 13.492 1.00 71.12 188 LYS A C 1
ATOM 1577 O O . LYS A 1 188 ? -28.652 -10.374 13.642 1.00 71.12 188 LYS A O 1
ATOM 1582 N N . ASN A 1 189 ? -26.731 -9.478 12.881 1.00 61.34 189 ASN A N 1
ATOM 1583 C CA . ASN A 1 189 ? -27.343 -8.255 12.355 1.00 61.34 189 ASN A CA 1
ATOM 1584 C C . ASN A 1 189 ? -28.291 -8.521 11.175 1.00 61.34 189 ASN A C 1
ATOM 1586 O O . ASN A 1 189 ? -29.265 -7.801 11.020 1.00 61.34 189 ASN A O 1
ATOM 1590 N N . ILE A 1 190 ? -28.046 -9.554 10.362 1.00 59.91 190 ILE A N 1
ATOM 1591 C CA . ILE A 1 190 ? -28.936 -9.926 9.245 1.00 59.91 190 ILE A CA 1
ATOM 1592 C C . ILE A 1 190 ? -30.224 -10.582 9.764 1.00 59.91 190 ILE A C 1
ATOM 1594 O O . ILE A 1 190 ? -31.306 -10.315 9.249 1.00 59.91 190 ILE A O 1
ATOM 1598 N N . THR A 1 191 ? -30.128 -11.419 10.800 1.00 57.50 191 THR A N 1
ATOM 1599 C CA . THR A 1 191 ? -31.289 -12.108 11.390 1.00 57.50 191 THR A CA 1
ATOM 1600 C C . THR A 1 191 ? -32.151 -11.217 12.288 1.00 57.50 191 THR A C 1
ATOM 1602 O O . THR A 1 191 ? -33.316 -11.531 12.485 1.00 57.50 191 THR A O 1
ATOM 1605 N N . GLY A 1 192 ? -31.612 -10.111 12.812 1.00 51.34 192 GLY A N 1
ATOM 1606 C CA . GLY A 1 192 ? -32.351 -9.153 13.648 1.00 51.34 192 GLY A CA 1
ATOM 1607 C C . GLY A 1 192 ? -33.148 -8.090 12.882 1.00 51.34 192 GLY A C 1
ATOM 1608 O O . GLY A 1 192 ? -33.813 -7.284 13.510 1.00 51.34 192 GLY A O 1
ATOM 1609 N N . ILE A 1 193 ? -33.080 -8.061 11.546 1.00 49.78 193 ILE A N 1
ATOM 1610 C CA . ILE A 1 193 ? -33.845 -7.119 10.698 1.00 49.78 193 ILE A CA 1
ATOM 1611 C C . ILE A 1 193 ? -35.261 -7.659 10.387 1.00 49.78 193 ILE A C 1
ATOM 1613 O O . ILE A 1 193 ? -36.093 -6.947 9.835 1.00 49.78 193 ILE A O 1
ATOM 1617 N N . TRP A 1 194 ? -35.554 -8.905 10.777 1.00 46.81 194 TRP A N 1
ATOM 1618 C CA . TRP A 1 194 ? -36.834 -9.590 10.547 1.00 46.81 194 TRP A CA 1
ATOM 1619 C C . TRP A 1 194 ? -37.563 -9.975 11.848 1.00 46.81 194 TRP A C 1
ATOM 1621 O O . TRP A 1 194 ? -38.393 -10.883 11.831 1.00 46.81 194 TRP A O 1
ATOM 1631 N N . ALA A 1 195 ? -37.229 -9.328 12.966 1.00 42.12 195 ALA A N 1
ATOM 1632 C CA . ALA A 1 195 ? -37.891 -9.476 14.263 1.00 42.12 195 ALA A CA 1
ATOM 1633 C C . ALA A 1 195 ? -38.290 -8.092 14.781 1.00 42.12 195 ALA A C 1
ATOM 1635 O O . ALA A 1 195 ? -39.388 -7.989 15.365 1.00 42.12 195 ALA A O 1
#

pLDDT: mean 88.85, std 14.0, range [42.12, 98.81]

Foldseek 3Di:
DPVPVVVVVVVVVVVVVVVVCCVPPVVVVLVVVLVVLVVVLVVCLFFQVCLVVNLVSLLVSLVSCLVVVVPVSLVVSLVVLVVSVVVLVVDDDDPGGDDLLDLVSLVSQLVSLLSSLVSCVSSVVLVSNVVSLVVNVVSCVSHPDDDDLVSLLVVLVSQLVSCVVVVNVVSNVVSVVVSVVSVVVVVVVVVVVVD

Radius of gyration: 21.41 Å; Cα contacts (8 Å, |Δi|>4): 149; chains: 1; bounding box: 50×69×48 Å

Secondary structure (DSSP, 8-state):
--HHHHHHHHHHHHHHHHHHHIIIIIHHHHHHHHHHHHHHHHHHTTBGGGHHHHHHHHHHHHHHHHHTT-HHHHHHHHHHHHHHHHHHHH---STTB--TTSHHHHHHHHHHHHHHHHHHHHTT-HHHHHHHHHHHHHHHHH-SSPPPHHHHHHHHHHHHHHHHHTT-HHHHHHHHHHHHHHHHHHHHHHHGGG-

Solvent-accessible surface area (backbone atoms only — not comparable to full-atom values): 10673 Å² total; per-residue (Å²): 132,73,71,61,60,56,54,50,48,51,52,49,50,52,52,50,53,49,54,50,50,43,59,70,61,47,44,60,54,54,54,52,52,52,51,49,51,53,53,52,43,63,73,30,69,53,36,48,93,43,39,70,57,36,46,51,51,53,52,50,48,50,52,48,23,58,76,67,68,34,65,67,59,44,51,53,48,55,52,49,56,49,53,49,53,56,48,45,73,73,53,75,81,57,100,49,38,49,53,80,84,39,67,66,53,43,48,50,55,45,54,45,36,54,49,50,28,52,49,23,54,76,68,66,36,61,71,58,25,52,54,31,49,54,55,42,51,54,48,53,73,72,41,94,68,80,73,57,68,71,57,48,38,57,47,27,54,51,50,19,51,51,25,50,76,70,68,39,57,69,59,17,53,52,27,47,52,54,29,50,53,52,54,54,55,53,51,52,59,63,63,60,75,80,113